Protein AF-0000000068241132 (afdb_homodimer)

Organism: Vibrio cholerae serotype O1 (strain ATCC 39315 / El Tor Inaba N16961) (NCBI:txid243277)

pLDDT: mean 90.59, std 13.57, range [35.41, 98.75]

Radius of gyration: 26.93 Å; Cα contacts (8 Å, |Δi|>4): 175; chains: 2; bounding box: 25×88×62 Å

Secondary structure (DSSP, 8-state):
-HHHHHHHHHHHHHHHHHHHHT---EEEEE-SS-EEEEEHHHHHHHHHHHHHHHHIIIIIHHHHHHHHHHHHHHHHHHHHHHHTS--------/-HHHHHHHHHHHHHHHHHHHHT---EEEEE-SS-EEEEEHHHHHHHHHHHHHHHHIIIIIHHHHHHHHHHHHHHHHHHHHHHHTS--------

InterPro domains:
  IPR010445 Lipopolysaccharide assembly protein A domain [PF06305] (22-83)
  IPR032906 Lipopolysaccharide assembly protein A [MF_01948] (1-93)

Structure (mmCIF, N/CA/C/O backbone):
data_AF-0000000068241132-model_v1
#
loop_
_entity.id
_entity.type
_entity.pdbx_description
1 polymer 'Probable lipopolysaccharide assembly protein A'
#
loop_
_atom_site.group_PDB
_atom_site.id
_atom_site.type_symbol
_atom_site.label_atom_id
_atom_site.label_alt_id
_atom_site.label_comp_id
_atom_site.label_asym_id
_atom_site.label_entity_id
_atom_site.label_seq_id
_atom_site.pdbx_PDB_ins_code
_atom_site.Cartn_x
_atom_site.Cartn_y
_atom_site.Cartn_z
_atom_site.occupancy
_atom_site.B_iso_or_equiv
_atom_site.auth_seq_id
_atom_site.auth_comp_id
_atom_site.auth_asym_id
_atom_site.auth_atom_id
_atom_site.pdbx_PDB_model_num
ATOM 1 N N . MET A 1 1 ? 0.517 18.203 -14.742 1 72.56 1 MET A N 1
ATOM 2 C CA . MET A 1 1 ? 0.961 17.172 -13.797 1 72.56 1 MET A CA 1
ATOM 3 C C . MET A 1 1 ? -0.154 16.172 -13.523 1 72.56 1 MET A C 1
ATOM 5 O O . MET A 1 1 ? 0.102 14.977 -13.391 1 72.56 1 MET A O 1
ATOM 9 N N . LYS A 1 2 ? -1.365 16.578 -13.789 1 84.88 2 LYS A N 1
ATOM 10 C CA . LYS A 1 2 ? -2.521 15.727 -13.523 1 84.88 2 LYS A CA 1
ATOM 11 C C . LYS A 1 2 ? -2.656 14.625 -14.57 1 84.88 2 LYS A C 1
ATOM 13 O O . LYS A 1 2 ? -2.963 13.477 -14.242 1 84.88 2 LYS A O 1
ATOM 18 N N . ILE A 1 3 ? -2.254 15.016 -15.75 1 90.94 3 ILE A N 1
ATOM 19 C CA . ILE A 1 3 ? -2.443 14.094 -16.859 1 90.94 3 ILE A CA 1
ATOM 20 C C . ILE A 1 3 ? -1.461 12.938 -16.75 1 90.94 3 ILE A C 1
ATOM 22 O O . ILE A 1 3 ? -1.813 11.781 -17.016 1 90.94 3 ILE A O 1
ATOM 26 N N . ILE A 1 4 ? -0.249 13.281 -16.469 1 92.19 4 ILE A N 1
ATOM 27 C CA . ILE A 1 4 ? 0.792 12.266 -16.359 1 92.19 4 ILE A CA 1
ATOM 28 C C . ILE A 1 4 ? 0.388 11.234 -15.312 1 92.19 4 ILE A C 1
ATOM 30 O O . ILE A 1 4 ? 0.572 10.031 -15.516 1 92.19 4 ILE A O 1
ATOM 34 N N . LYS A 1 5 ? -0.158 11.617 -14.266 1 86.12 5 LYS A N 1
ATOM 35 C CA . LYS A 1 5 ? -0.597 10.711 -13.203 1 86.12 5 LYS A CA 1
ATOM 36 C C . LYS A 1 5 ? -1.706 9.789 -13.695 1 86.12 5 LYS A C 1
ATOM 38 O O . LYS A 1 5 ? -1.689 8.586 -13.422 1 86.12 5 LYS A O 1
ATOM 43 N N . ILE A 1 6 ? -2.635 10.383 -14.516 1 92.06 6 ILE A N 1
ATOM 44 C CA . ILE A 1 6 ? -3.766 9.625 -15.031 1 92.06 6 ILE A CA 1
ATOM 45 C C . ILE A 1 6 ? -3.264 8.547 -16 1 92.06 6 ILE A C 1
ATOM 47 O O . ILE A 1 6 ? -3.711 7.402 -15.953 1 92.06 6 ILE A O 1
ATOM 51 N N . VAL A 1 7 ? -2.377 8.945 -16.859 1 94.38 7 VAL A N 1
ATOM 52 C CA . VAL A 1 7 ? -1.833 8.023 -17.859 1 94.38 7 VAL A CA 1
ATOM 53 C C . VAL A 1 7 ? -1.074 6.898 -17.156 1 94.38 7 VAL A C 1
ATOM 55 O O . VAL A 1 7 ? -1.167 5.734 -17.547 1 94.38 7 VAL A O 1
ATOM 58 N N . ALA A 1 8 ? -0.338 7.25 -16.141 1 91.25 8 ALA A N 1
ATOM 59 C CA . ALA A 1 8 ? 0.439 6.27 -15.383 1 91.25 8 ALA A CA 1
ATOM 60 C C . ALA A 1 8 ? -0.472 5.234 -14.727 1 91.25 8 ALA A C 1
ATOM 62 O O . ALA A 1 8 ? -0.217 4.031 -14.812 1 91.25 8 ALA A O 1
ATOM 63 N N . VAL A 1 9 ? -1.541 5.734 -14.164 1 90.06 9 VAL A N 1
ATOM 64 C CA . VAL A 1 9 ? -2.471 4.852 -13.469 1 90.06 9 VAL A CA 1
ATOM 65 C C . VAL A 1 9 ? -3.168 3.941 -14.484 1 90.06 9 VAL A C 1
ATOM 67 O O . VAL A 1 9 ? -3.326 2.742 -14.242 1 90.06 9 VAL A O 1
ATOM 70 N N . LEU A 1 10 ? -3.559 4.527 -15.609 1 94.81 10 LEU A N 1
ATOM 71 C CA . LEU A 1 10 ? -4.215 3.756 -16.656 1 94.81 10 LEU A CA 1
ATOM 72 C C . LEU A 1 10 ? -3.281 2.684 -17.219 1 94.81 10 LEU A C 1
ATOM 74 O O . LEU A 1 10 ? -3.701 1.548 -17.438 1 94.81 10 LEU A O 1
ATOM 78 N N . ALA A 1 11 ? -2.055 3.078 -17.469 1 95.38 11 ALA A N 1
ATOM 79 C CA . ALA A 1 11 ? -1.061 2.131 -17.969 1 95.38 11 ALA A CA 1
ATOM 80 C C . ALA A 1 11 ? -0.864 0.977 -17 1 95.38 11 ALA A C 1
ATOM 82 O O . ALA A 1 11 ? -0.787 -0.185 -17.406 1 95.38 11 ALA A O 1
ATOM 83 N N . LEU A 1 12 ? -0.805 1.271 -15.711 1 92.81 12 LEU A N 1
ATOM 84 C CA . LEU A 1 12 ? -0.643 0.249 -14.68 1 92.81 12 LEU A CA 1
ATOM 85 C C . LEU A 1 12 ? -1.8 -0.744 -14.711 1 92.81 12 LEU A C 1
ATOM 87 O O . LEU A 1 12 ? -1.587 -1.955 -14.633 1 92.81 12 LEU A O 1
ATOM 91 N N . PHE A 1 13 ? -2.998 -0.227 -14.938 1 94 13 PHE A N 1
ATOM 92 C CA . PHE A 1 13 ? -4.184 -1.075 -14.984 1 94 13 PHE A CA 1
ATOM 93 C C . PHE A 1 13 ? -4.16 -1.971 -16.219 1 94 13 PHE A C 1
ATOM 95 O O . PHE A 1 13 ? -4.465 -3.162 -16.141 1 94 13 PHE A O 1
ATOM 102 N N . LEU A 1 14 ? -3.787 -1.447 -17.344 1 96.5 14 LEU A N 1
ATOM 103 C CA . LEU A 1 14 ? -3.754 -2.199 -18.578 1 96.5 14 LEU A CA 1
ATOM 104 C C . LEU A 1 14 ? -2.693 -3.295 -18.531 1 96.5 14 LEU A C 1
ATOM 106 O O . LEU A 1 14 ? -2.916 -4.406 -19.016 1 96.5 14 LEU A O 1
ATOM 110 N N . ILE A 1 15 ? -1.561 -2.977 -18 1 96.12 15 ILE A N 1
ATOM 111 C CA . ILE A 1 15 ? -0.491 -3.957 -17.859 1 96.12 15 ILE A CA 1
ATOM 112 C C . ILE A 1 15 ? -0.96 -5.105 -16.969 1 96.12 15 ILE A C 1
ATOM 114 O O . ILE A 1 15 ? -0.739 -6.277 -17.281 1 96.12 15 ILE A O 1
ATOM 118 N N . ALA A 1 16 ? -1.656 -4.738 -15.883 1 95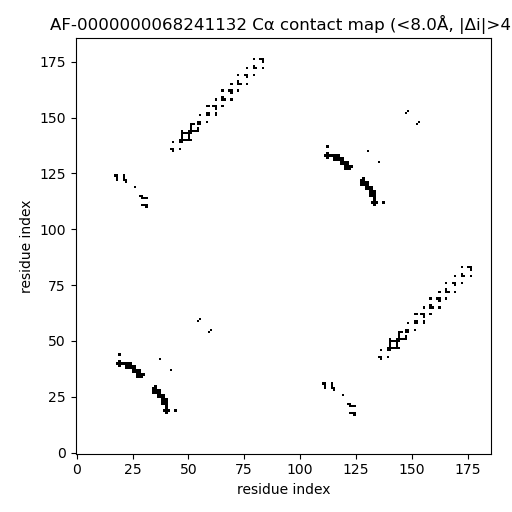.25 16 ALA A N 1
ATOM 119 C CA . ALA A 1 16 ? -2.176 -5.754 -14.969 1 95.25 16 ALA A CA 1
ATOM 120 C C . ALA A 1 16 ? -3.172 -6.668 -15.68 1 95.25 16 ALA A C 1
ATOM 122 O O . ALA A 1 16 ? -3.143 -7.891 -15.492 1 95.25 16 ALA A O 1
ATOM 123 N N . LEU A 1 17 ? -4.035 -6.105 -16.469 1 97.06 17 LEU A N 1
ATOM 124 C CA . LEU A 1 17 ? -5.02 -6.879 -17.219 1 97.06 17 LEU A CA 1
ATOM 125 C C . LEU A 1 17 ? -4.344 -7.789 -18.234 1 97.06 17 LEU A C 1
ATOM 127 O O . LEU A 1 17 ? -4.738 -8.945 -18.406 1 97.06 17 LEU A O 1
ATOM 131 N N . ALA A 1 18 ? -3.371 -7.23 -18.859 1 97.44 18 ALA A N 1
ATOM 132 C CA . ALA A 1 18 ? -2.635 -8.008 -19.859 1 97.44 18 ALA A CA 1
ATOM 133 C C . ALA A 1 18 ? -1.891 -9.172 -19.219 1 97.44 18 ALA A C 1
ATOM 135 O O . ALA A 1 18 ? -1.944 -10.297 -19.703 1 97.44 18 ALA A O 1
ATOM 136 N N . LEU A 1 19 ? -1.227 -8.906 -18.141 1 97.69 19 LEU A N 1
ATOM 137 C CA . LEU A 1 19 ? -0.53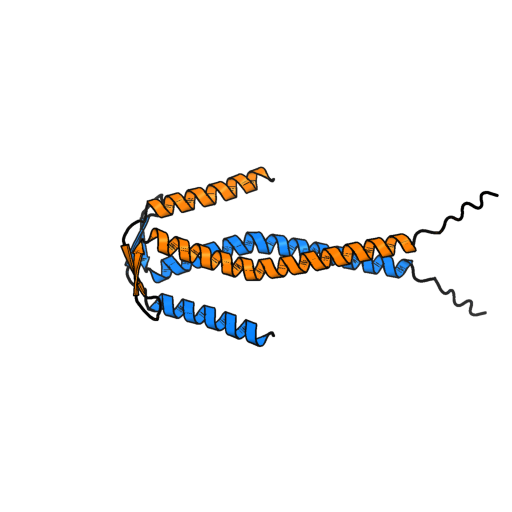6 -9.961 -17.422 1 97.69 19 LEU A CA 1
ATOM 138 C C . LEU A 1 19 ? -1.509 -11.062 -17 1 97.69 19 LEU A C 1
ATOM 140 O O . LEU A 1 19 ? -1.184 -12.25 -17.094 1 97.69 19 LEU A O 1
ATOM 144 N N . GLY A 1 20 ? -2.652 -10.602 -16.5 1 97.62 20 GLY A N 1
ATOM 145 C CA . GLY A 1 20 ? -3.668 -11.562 -16.109 1 97.62 20 GLY A CA 1
ATOM 146 C C . GLY A 1 20 ? -4.121 -12.453 -17.25 1 97.62 20 GLY A C 1
ATOM 147 O O . GLY A 1 20 ? -4.281 -13.664 -17.078 1 97.62 20 GLY A O 1
ATOM 148 N N . SER A 1 21 ? -4.34 -11.93 -18.391 1 97.44 21 SER A N 1
ATOM 149 C CA . SER A 1 21 ? -4.848 -12.656 -19.547 1 97.44 21 SER A CA 1
ATOM 150 C C . SER A 1 21 ? -3.826 -13.672 -20.047 1 97.44 21 SER A C 1
ATOM 152 O O . SER A 1 21 ? -4.191 -14.664 -20.688 1 97.44 21 SER A O 1
ATOM 154 N N . GLN A 1 22 ? -2.557 -13.406 -19.828 1 97.06 22 GLN A N 1
ATOM 155 C CA . GLN A 1 22 ? -1.494 -14.273 -20.312 1 97.06 22 GLN A CA 1
ATOM 156 C C . GLN A 1 22 ? -1.188 -15.391 -19.328 1 97.06 22 GLN A C 1
ATOM 158 O O . GLN A 1 22 ? -0.348 -16.25 -19.594 1 97.06 22 GLN A O 1
ATOM 163 N N . ASN A 1 23 ? -1.869 -15.422 -18.156 1 98.31 23 ASN A N 1
ATOM 164 C CA . ASN A 1 23 ? -1.594 -16.375 -17.094 1 98.31 23 ASN A CA 1
ATOM 165 C C . ASN A 1 23 ? -2.877 -17.016 -16.562 1 98.31 23 ASN A C 1
ATOM 167 O O . ASN A 1 23 ? -3.199 -16.875 -15.383 1 98.31 23 ASN A O 1
ATOM 171 N N . GLN A 1 24 ? -3.518 -17.812 -17.359 1 97.56 24 GLN A N 1
ATOM 172 C CA . GLN A 1 24 ? -4.824 -18.391 -17.047 1 97.56 24 GLN A CA 1
ATOM 173 C C . GLN A 1 24 ? -4.699 -19.859 -16.672 1 97.56 24 GLN A C 1
ATOM 175 O O . GLN A 1 24 ? -5.707 -20.547 -16.5 1 97.56 24 GLN A O 1
ATOM 180 N N . SER A 1 25 ? -3.459 -20.344 -16.516 1 97.44 25 SER A N 1
ATOM 181 C CA . SER A 1 25 ? -3.271 -21.719 -16.094 1 97.44 25 SER A CA 1
ATOM 182 C C . SER A 1 25 ? -3.748 -21.922 -14.656 1 97.44 25 SER A C 1
ATOM 184 O O . SER A 1 25 ? -3.629 -21.016 -13.82 1 97.44 25 SER A O 1
ATOM 186 N N . VAL A 1 26 ? -4.184 -23.156 -14.383 1 98.38 26 VAL A N 1
ATOM 187 C CA . VAL A 1 26 ? -4.691 -23.469 -13.055 1 98.38 26 VAL A CA 1
ATOM 188 C C . VAL A 1 26 ? -3.545 -23.969 -12.172 1 98.38 26 VAL A C 1
ATOM 190 O O . VAL A 1 26 ? -2.744 -24.812 -12.594 1 98.38 26 VAL A O 1
ATOM 193 N N . VAL A 1 27 ? -3.451 -23.438 -10.953 1 98.38 27 VAL A N 1
ATOM 194 C CA . VAL A 1 27 ? -2.422 -23.844 -10 1 98.38 27 VAL A CA 1
ATOM 195 C C . VAL A 1 27 ? -3.068 -24.219 -8.672 1 98.38 27 VAL A C 1
ATOM 197 O O . VAL A 1 27 ? -4.176 -23.766 -8.367 1 98.38 27 VAL A O 1
ATOM 200 N N . VAL A 1 28 ? -2.387 -25.078 -8.023 1 98.25 28 VAL A N 1
ATOM 201 C CA . VAL A 1 28 ? -2.814 -25.469 -6.688 1 98.25 28 VAL A CA 1
ATOM 202 C C . VAL A 1 28 ? -2.145 -24.578 -5.648 1 98.25 28 VAL A C 1
ATOM 204 O O . VAL A 1 28 ? -0.918 -24.438 -5.633 1 98.25 28 VAL A O 1
ATOM 207 N N . PHE A 1 29 ? -2.941 -24 -4.82 1 98.69 29 PHE A N 1
ATOM 208 C CA . PHE A 1 29 ? -2.455 -23.094 -3.781 1 98.69 29 PHE A CA 1
ATOM 209 C C . PHE A 1 29 ? -2.859 -23.594 -2.4 1 98.69 29 PHE A C 1
ATOM 211 O O . PHE A 1 29 ? -4.043 -23.828 -2.139 1 98.69 29 PHE A O 1
ATOM 218 N N . ASN A 1 30 ? -1.869 -23.766 -1.539 1 98.38 30 ASN A N 1
ATOM 219 C CA . ASN A 1 30 ? -2.086 -24.109 -0.137 1 98.38 30 ASN A CA 1
ATOM 220 C C . ASN A 1 30 ? -2.178 -22.859 0.736 1 98.38 30 ASN A C 1
ATOM 222 O O . ASN A 1 30 ? -1.188 -22.156 0.917 1 98.38 30 ASN A O 1
ATOM 226 N N . TYR A 1 31 ? -3.383 -22.656 1.329 1 97.12 31 TYR A N 1
ATOM 227 C CA . TYR A 1 31 ? -3.57 -21.453 2.121 1 97.12 31 TYR A CA 1
ATOM 228 C C . TYR A 1 31 ? -3.584 -21.766 3.611 1 97.12 31 TYR A C 1
ATOM 230 O O . TYR A 1 31 ? -4.332 -21.156 4.375 1 97.12 31 TYR A O 1
ATOM 238 N N . LEU A 1 32 ? -2.83 -22.844 4.098 1 93.5 32 LEU A N 1
ATOM 239 C CA . LEU A 1 32 ? -2.49 -23.25 5.457 1 93.5 32 LEU A CA 1
ATOM 240 C C . LEU A 1 32 ? -3.557 -24.188 6.023 1 93.5 32 LEU A C 1
ATOM 242 O O . LEU A 1 32 ? -3.238 -25.266 6.523 1 93.5 32 LEU A O 1
ATOM 246 N N . LEU A 1 33 ? -4.824 -23.844 5.793 1 94 33 LEU A N 1
ATOM 247 C CA . LEU A 1 33 ? -5.871 -24.688 6.344 1 94 33 LEU A CA 1
ATOM 248 C C . LEU A 1 33 ? -6.379 -25.672 5.297 1 94 33 LEU A C 1
ATOM 250 O O . LEU A 1 33 ? -6.922 -26.734 5.637 1 94 33 LEU A O 1
ATOM 254 N N . ALA A 1 34 ? -6.188 -25.266 4.188 1 95.5 34 ALA A N 1
ATOM 255 C CA . ALA A 1 34 ? -6.645 -26.078 3.055 1 95.5 34 ALA A CA 1
ATOM 256 C C . ALA A 1 34 ? -5.969 -25.625 1.76 1 95.5 34 ALA A C 1
ATOM 258 O O . ALA A 1 34 ? -5.094 -24.766 1.775 1 95.5 34 ALA A O 1
ATOM 259 N N . GLN A 1 35 ? -6.266 -26.484 0.656 1 96.06 35 GLN A N 1
ATOM 260 C CA . GLN A 1 35 ? -5.75 -26.094 -0.655 1 96.06 35 GLN A CA 1
ATOM 261 C C . GLN A 1 35 ? -6.887 -25.859 -1.646 1 96.06 35 GLN A C 1
ATOM 263 O O . GLN A 1 35 ? -8.008 -26.328 -1.438 1 96.06 35 GLN A O 1
ATOM 268 N N . GLY A 1 36 ? -6.586 -25.062 -2.65 1 97.69 36 GLY A N 1
ATOM 269 C CA . GLY A 1 36 ? -7.539 -24.781 -3.717 1 97.69 36 GLY A CA 1
ATOM 270 C C . GLY A 1 36 ? -6.879 -24.625 -5.074 1 97.69 36 GLY A C 1
ATOM 271 O O . GLY A 1 36 ? -5.656 -24.531 -5.168 1 97.69 36 GLY A O 1
ATOM 272 N N . GLU A 1 37 ? -7.797 -24.719 -6.082 1 98.19 37 GLU A N 1
ATOM 273 C CA . GLU A 1 37 ? -7.355 -24.5 -7.457 1 98.19 37 GLU A CA 1
ATOM 274 C C . GLU A 1 37 ? -7.773 -23.125 -7.957 1 98.19 37 GLU A C 1
ATOM 276 O O . GLU A 1 37 ? -8.945 -22.75 -7.879 1 98.19 37 GLU A O 1
ATOM 281 N N . PHE A 1 38 ? -6.82 -22.484 -8.516 1 98.5 38 PHE A N 1
ATOM 282 C CA . PHE A 1 38 ? -7.055 -21.125 -8.984 1 98.5 38 PHE A CA 1
ATOM 283 C C . PHE A 1 38 ? -6.359 -20.891 -10.32 1 98.5 38 PHE A C 1
ATOM 285 O O . PHE A 1 38 ? -5.301 -21.469 -10.586 1 98.5 38 PHE A O 1
ATOM 292 N N . HIS A 1 39 ? -7.062 -20.078 -11.094 1 98.5 39 HIS A N 1
ATOM 293 C CA . HIS A 1 39 ? -6.27 -19.531 -12.18 1 98.5 39 HIS A CA 1
ATOM 294 C C . HIS A 1 39 ? -5.125 -18.672 -11.641 1 98.5 39 HIS A C 1
ATOM 296 O O . HIS A 1 39 ? -5.32 -17.875 -10.719 1 98.5 39 HIS A O 1
ATOM 302 N N . LEU A 1 40 ? -3.92 -18.812 -12.211 1 98.75 40 LEU A N 1
ATOM 303 C CA . LEU A 1 40 ? -2.75 -18.062 -11.758 1 98.75 40 LEU A CA 1
ATOM 304 C C . LEU A 1 40 ? -3.021 -16.562 -11.766 1 98.75 40 LEU A C 1
ATOM 306 O O . LEU A 1 40 ? -2.652 -15.852 -10.828 1 98.75 40 LEU A O 1
ATOM 310 N N . SER A 1 41 ? -3.639 -16.141 -12.75 1 98.5 41 SER A N 1
ATOM 311 C CA . SER A 1 41 ? -3.98 -14.727 -12.891 1 98.5 41 SER A CA 1
ATOM 312 C C . SER A 1 41 ? -4.797 -14.234 -11.703 1 98.5 41 SER A C 1
ATOM 314 O O . SER A 1 41 ? -4.508 -13.18 -11.141 1 98.5 41 SER A O 1
ATOM 316 N N . THR A 1 42 ? -5.816 -14.961 -11.312 1 97.88 42 THR A N 1
ATOM 317 C CA . THR A 1 42 ? -6.688 -14.57 -10.211 1 97.88 42 THR A CA 1
ATOM 318 C C . THR A 1 42 ? -5.93 -14.602 -8.891 1 97.88 42 THR A C 1
ATOM 320 O O . THR A 1 42 ? -6.109 -13.719 -8.047 1 97.88 42 THR A O 1
ATOM 323 N N . LEU A 1 43 ? -5.121 -15.531 -8.75 1 98.5 43 LEU A N 1
ATOM 324 C CA . LEU A 1 43 ? -4.34 -15.664 -7.523 1 98.5 43 LEU A CA 1
ATOM 325 C C . LEU A 1 43 ? -3.357 -14.508 -7.379 1 98.5 43 LEU A C 1
ATOM 327 O O . LEU A 1 43 ? -3.285 -13.875 -6.324 1 98.5 43 LEU A O 1
ATOM 331 N N . LEU A 1 44 ? -2.633 -14.211 -8.398 1 98.5 44 LEU A N 1
ATOM 332 C CA . LEU A 1 44 ? -1.689 -13.094 -8.391 1 98.5 44 LEU A CA 1
ATOM 333 C C . LEU A 1 44 ? -2.414 -11.773 -8.172 1 98.5 44 LEU A C 1
ATOM 335 O O . LEU A 1 44 ? -1.944 -10.922 -7.414 1 98.5 44 LEU A O 1
ATOM 339 N N . GLY A 1 45 ? -3.51 -11.625 -8.828 1 98.06 45 GLY A N 1
ATOM 340 C CA . GLY A 1 45 ? -4.301 -10.414 -8.664 1 98.06 45 GLY A CA 1
ATOM 341 C C . GLY A 1 45 ? -4.797 -10.211 -7.246 1 98.06 45 GLY A C 1
ATOM 342 O O . GLY A 1 45 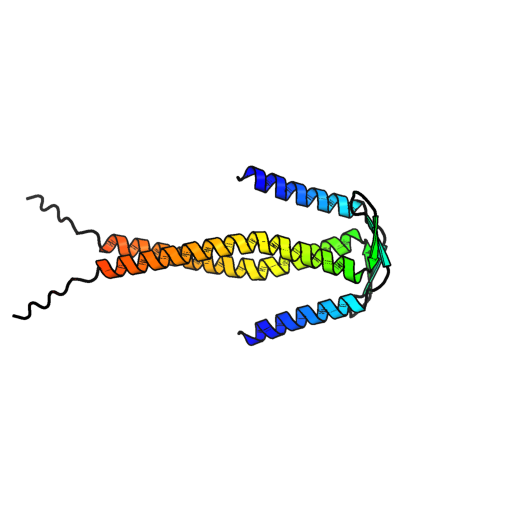? -4.719 -9.109 -6.703 1 98.06 45 GLY A O 1
ATOM 343 N N . THR A 1 46 ? -5.312 -11.227 -6.672 1 97.69 46 THR A N 1
ATOM 344 C CA . THR A 1 46 ? -5.82 -11.18 -5.305 1 97.69 46 THR A CA 1
ATOM 345 C C . THR A 1 46 ? -4.703 -10.812 -4.328 1 97.69 46 THR A C 1
ATOM 347 O O . THR A 1 46 ? -4.883 -9.961 -3.459 1 97.69 46 THR A O 1
ATOM 350 N N . VAL A 1 47 ? -3.602 -11.438 -4.492 1 97.62 47 VAL A N 1
ATOM 351 C CA . VAL A 1 47 ? -2.469 -11.18 -3.613 1 97.62 47 VAL A CA 1
ATOM 352 C C . VAL A 1 47 ? -2.004 -9.734 -3.783 1 97.62 47 VAL A C 1
ATOM 354 O O . VAL A 1 47 ? -1.65 -9.07 -2.807 1 97.62 47 VAL A O 1
ATOM 357 N N . PHE A 1 48 ? -2.014 -9.25 -5.062 1 97.81 48 PHE A N 1
ATOM 358 C CA . PHE A 1 48 ? -1.667 -7.859 -5.328 1 97.81 48 PHE A CA 1
ATOM 359 C C . PHE A 1 48 ? -2.611 -6.918 -4.59 1 97.81 48 PHE A C 1
ATOM 361 O O . PHE A 1 48 ? -2.168 -5.969 -3.941 1 97.81 48 PHE A O 1
ATOM 368 N N . ILE A 1 49 ? -3.869 -7.188 -4.594 1 96.94 49 ILE A N 1
ATOM 369 C CA . ILE A 1 49 ? -4.891 -6.352 -3.975 1 96.94 49 ILE A CA 1
ATOM 370 C C . ILE A 1 49 ? -4.727 -6.379 -2.455 1 96.94 49 ILE A C 1
ATOM 372 O O . ILE A 1 49 ? -4.859 -5.348 -1.794 1 96.94 49 ILE A O 1
ATOM 376 N N . VAL A 1 50 ? -4.453 -7.523 -1.89 1 96.88 50 VAL A N 1
ATOM 377 C CA . VAL A 1 50 ? -4.258 -7.664 -0.45 1 96.88 50 VAL A CA 1
ATOM 378 C C . VAL A 1 50 ? -3.051 -6.84 -0.009 1 96.88 50 VAL A C 1
ATOM 380 O O . VAL A 1 50 ? -3.123 -6.102 0.977 1 96.88 50 VAL A O 1
ATOM 383 N N . GLY A 1 51 ? -1.955 -6.965 -0.732 1 96.38 51 GLY A N 1
ATOM 384 C CA . GLY A 1 51 ? -0.789 -6.148 -0.437 1 96.38 51 GLY A CA 1
ATOM 385 C C . GLY A 1 51 ? -1.065 -4.656 -0.523 1 96.38 51 GLY A C 1
ATOM 386 O O . GLY A 1 51 ? -0.684 -3.896 0.369 1 96.38 51 GLY A O 1
ATOM 387 N N . PHE A 1 52 ? -1.767 -4.273 -1.597 1 96.75 52 PHE A N 1
ATOM 388 C CA . PHE A 1 52 ? -2.137 -2.877 -1.798 1 96.75 52 PHE A CA 1
ATOM 389 C C . PHE A 1 52 ? -3.023 -2.383 -0.662 1 96.75 52 PHE A C 1
ATOM 391 O O . PHE A 1 52 ? -2.787 -1.31 -0.104 1 96.75 52 PHE A O 1
ATOM 398 N N . ALA A 1 53 ? -4 -3.158 -0.262 1 96.31 53 ALA A N 1
ATOM 399 C CA . ALA A 1 53 ? -4.934 -2.811 0.805 1 96.31 53 ALA A CA 1
ATOM 400 C C . ALA A 1 53 ? -4.215 -2.668 2.143 1 96.31 53 ALA A C 1
ATOM 402 O O . ALA A 1 53 ? -4.465 -1.723 2.893 1 96.31 53 ALA A O 1
ATOM 403 N N . CYS A 1 54 ? -3.281 -3.594 2.441 1 94.5 54 CYS A N 1
ATOM 404 C CA . CYS A 1 54 ? -2.506 -3.551 3.678 1 94.5 54 CYS A CA 1
ATOM 405 C C . CYS A 1 54 ? -1.749 -2.234 3.801 1 94.5 54 CYS A C 1
ATOM 407 O O . CYS A 1 54 ? -1.832 -1.56 4.828 1 94.5 54 CYS A O 1
ATOM 409 N N . ALA A 1 55 ? -1.084 -1.812 2.764 1 94.69 55 ALA A N 1
ATOM 410 C CA . ALA A 1 55 ? -0.312 -0.572 2.764 1 94.69 55 ALA A CA 1
ATOM 411 C C . ALA A 1 55 ? -1.229 0.645 2.854 1 94.69 55 ALA A C 1
ATOM 413 O O . ALA A 1 55 ? -0.934 1.602 3.572 1 94.69 55 ALA A O 1
ATOM 414 N N . ALA A 1 56 ? -2.363 0.559 2.145 1 94.56 56 ALA A N 1
ATOM 415 C CA . ALA A 1 56 ? -3.324 1.66 2.133 1 94.56 56 ALA A CA 1
ATOM 416 C C . ALA A 1 56 ? -3.902 1.897 3.525 1 94.56 56 ALA A C 1
ATOM 418 O O . ALA A 1 56 ? -4.059 3.045 3.953 1 94.56 56 ALA A O 1
ATOM 419 N N . ILE A 1 57 ? -4.188 0.88 4.16 1 93.81 57 ILE A N 1
ATOM 420 C CA . ILE A 1 57 ? -4.742 0.978 5.504 1 93.81 57 ILE A CA 1
ATOM 421 C C . ILE A 1 57 ? -3.709 1.593 6.445 1 93.81 57 ILE A C 1
ATOM 423 O O . ILE A 1 57 ? -4.023 2.506 7.211 1 93.81 57 ILE A O 1
ATOM 427 N N . LEU A 1 58 ? -2.467 1.078 6.324 1 91.56 58 LEU A N 1
ATOM 428 C CA . LEU A 1 58 ? -1.401 1.555 7.199 1 91.56 58 LEU A CA 1
ATOM 429 C C . LEU A 1 58 ? -1.079 3.018 6.918 1 91.56 58 LEU A C 1
ATOM 431 O O . LEU A 1 58 ? -1.127 3.855 7.82 1 91.56 58 LEU A O 1
ATOM 435 N N . PHE A 1 59 ? -0.854 3.363 5.68 1 92.81 59 PHE A N 1
ATOM 436 C CA . PHE A 1 59 ? -0.412 4.711 5.34 1 92.81 59 PHE A CA 1
ATOM 437 C C . PHE A 1 59 ? -1.604 5.645 5.172 1 92.81 59 PHE A C 1
ATOM 439 O O . PHE A 1 59 ? -1.508 6.84 5.461 1 92.81 59 PHE A O 1
ATOM 446 N N . GLY A 1 60 ? -2.637 5.125 4.629 1 92.88 60 GLY A N 1
ATOM 447 C CA . GLY A 1 60 ? -3.846 5.922 4.488 1 92.88 60 GLY A CA 1
ATOM 448 C C . GLY A 1 60 ? -4.418 6.383 5.812 1 92.88 60 GLY A C 1
ATOM 449 O O . GLY A 1 60 ? -4.828 7.539 5.953 1 92.88 60 GLY A O 1
ATOM 450 N N . GLY A 1 61 ? -4.391 5.57 6.742 1 93.69 61 GLY A N 1
ATOM 451 C CA . GLY A 1 61 ? -4.836 5.938 8.078 1 93.69 61 GLY A CA 1
ATOM 452 C C . GLY A 1 61 ? -4.027 7.062 8.688 1 93.69 61 GLY A C 1
ATOM 453 O O . GLY A 1 61 ? -4.59 8.008 9.242 1 93.69 61 GLY A O 1
ATOM 454 N N . MET A 1 62 ? -2.725 7.004 8.508 1 92.88 62 MET A N 1
ATOM 455 C CA . MET A 1 62 ? -1.844 8.055 9.016 1 92.88 62 MET A CA 1
ATOM 456 C C . MET A 1 62 ? -2.084 9.367 8.281 1 92.88 62 MET A C 1
ATOM 458 O O . MET A 1 62 ? -2.072 10.438 8.898 1 92.88 62 MET A O 1
ATOM 462 N N . HIS A 1 63 ? -2.301 9.203 7.043 1 94.19 63 HIS A N 1
ATOM 463 C CA . HIS A 1 63 ? -2.568 10.383 6.234 1 94.19 63 HIS A CA 1
ATOM 464 C C . HIS A 1 63 ? -3.861 11.07 6.664 1 94.19 63 HIS A C 1
ATOM 466 O O . HIS A 1 63 ? -3.926 12.297 6.734 1 94.19 63 HIS A O 1
ATOM 472 N N . PHE A 1 64 ? -4.871 10.211 6.895 1 95 64 PHE A N 1
ATOM 473 C CA . PHE A 1 64 ? -6.152 10.75 7.336 1 95 64 PHE A CA 1
ATOM 474 C C . PHE A 1 64 ? -5.992 11.523 8.641 1 95 64 PHE A C 1
ATOM 476 O O . PHE A 1 64 ? -6.539 12.617 8.789 1 95 64 PHE A O 1
ATOM 483 N N . LYS A 1 65 ? -5.246 11.047 9.523 1 95.62 65 LYS A N 1
ATOM 484 C CA . LYS A 1 65 ? -4.98 11.719 10.797 1 95.62 65 LYS A CA 1
ATOM 485 C C . LYS A 1 65 ? -4.242 13.031 10.57 1 95.62 65 LYS A C 1
ATOM 487 O O . LYS A 1 65 ? -4.559 14.047 11.211 1 95.62 65 LYS A O 1
ATOM 492 N N . SER A 1 66 ? -3.33 12.992 9.688 1 96.62 66 SER A N 1
ATOM 493 C CA . SER A 1 66 ? -2.557 14.188 9.375 1 96.62 66 SER A CA 1
ATOM 494 C C . SER A 1 66 ? -3.443 15.281 8.781 1 96.62 66 SER A C 1
ATOM 496 O O . SER A 1 66 ? -3.287 16.453 9.109 1 96.62 66 SER A O 1
ATOM 498 N N . GLN A 1 67 ? -4.367 14.852 8.023 1 96.5 67 GLN A N 1
ATOM 499 C CA . GLN A 1 67 ? -5.285 15.812 7.426 1 96.5 67 GLN A CA 1
ATOM 500 C C . GLN A 1 67 ? -6.168 16.469 8.484 1 96.5 67 GLN A C 1
ATOM 502 O O . GLN A 1 67 ? -6.422 17.672 8.43 1 96.5 67 GLN A O 1
ATOM 507 N N . LEU A 1 68 ? -6.539 15.727 9.461 1 97.88 68 LEU A N 1
ATOM 508 C CA . LEU A 1 68 ? -7.316 16.281 10.562 1 97.88 68 LEU A CA 1
ATOM 509 C C . LEU A 1 68 ? -6.484 17.281 11.367 1 97.88 68 LEU A C 1
ATOM 511 O O . LEU A 1 68 ? -6.988 18.328 11.781 1 97.88 68 LEU A O 1
ATOM 515 N N . ARG A 1 69 ? -5.297 16.906 11.531 1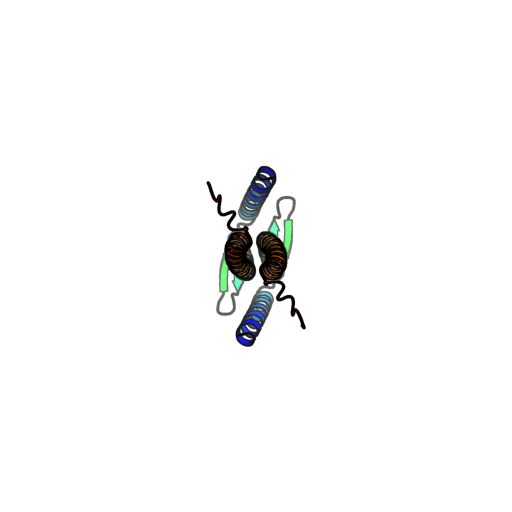 98.19 69 ARG A N 1
ATOM 516 C CA . ARG A 1 69 ? -4.391 17.781 12.266 1 98.19 69 ARG A CA 1
ATOM 517 C C . ARG A 1 69 ? -4.164 19.094 11.508 1 98.19 69 ARG A C 1
ATOM 519 O O . ARG A 1 69 ? -4.152 20.172 12.109 1 98.19 69 ARG A O 1
ATOM 526 N N . ILE A 1 70 ? -4.023 18.984 10.266 1 98.25 70 ILE A N 1
ATOM 527 C CA . ILE A 1 70 ? -3.822 20.156 9.422 1 98.25 70 ILE A CA 1
ATOM 528 C C . ILE A 1 70 ? -5.039 21.078 9.516 1 98.25 70 ILE A C 1
ATOM 530 O O . ILE A 1 70 ? -4.898 22.281 9.68 1 98.25 70 ILE A O 1
ATOM 534 N N . ARG A 1 71 ? -6.133 20.453 9.461 1 98.12 71 ARG A N 1
ATOM 535 C CA . ARG A 1 71 ? -7.367 21.219 9.57 1 98.12 71 ARG A CA 1
ATOM 536 C C . ARG A 1 71 ? -7.449 21.938 10.914 1 98.12 71 ARG A C 1
ATOM 538 O O . ARG A 1 71 ? -7.82 23.109 10.977 1 98.12 71 ARG A O 1
ATOM 545 N N . LYS A 1 72 ? -7.105 21.266 11.914 1 98.38 72 LYS A N 1
ATOM 546 C CA . LYS A 1 72 ? -7.137 21.859 13.25 1 98.38 72 LYS A CA 1
ATOM 547 C C . LYS A 1 72 ? -6.148 23.016 13.367 1 98.38 72 LYS A C 1
ATOM 549 O O . LYS A 1 72 ? -6.488 24.078 13.875 1 98.38 72 LYS A O 1
ATOM 554 N N . LEU A 1 73 ? -5.027 22.781 12.844 1 97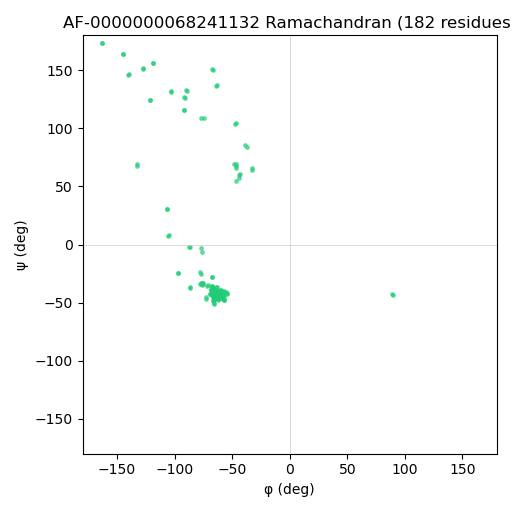.69 73 LEU A N 1
ATOM 555 C CA . LEU A 1 73 ? -3.982 23.797 12.93 1 97.69 73 LEU A CA 1
ATOM 556 C C . LEU A 1 73 ? -4.344 25.031 12.102 1 97.69 73 LEU A C 1
ATOM 558 O O . LEU A 1 73 ? -4.082 26.156 12.508 1 97.69 73 LEU A O 1
ATOM 562 N N . THR A 1 74 ? -4.91 24.766 11.023 1 97.12 74 THR A N 1
ATOM 563 C CA . THR A 1 74 ? -5.32 25.859 10.156 1 97.12 74 THR A CA 1
ATOM 564 C C . THR A 1 74 ? -6.402 26.703 10.828 1 97.12 74 THR A C 1
ATOM 566 O O . THR A 1 74 ? -6.367 27.938 10.758 1 97.12 74 THR A O 1
ATOM 569 N N . LYS A 1 75 ? -7.238 26.031 11.445 1 97.38 75 LYS A N 1
ATOM 570 C CA . LYS A 1 75 ? -8.281 26.75 12.195 1 97.38 75 LYS A CA 1
ATOM 571 C C . LYS A 1 75 ? -7.68 27.562 13.328 1 97.38 75 LYS A C 1
ATOM 573 O O . LYS A 1 75 ? -8.047 28.719 13.531 1 97.38 75 LYS A O 1
ATOM 578 N N . GLN A 1 76 ? -6.82 26.953 14.031 1 95.81 76 GLN A N 1
ATOM 579 C CA . GLN A 1 76 ? -6.156 27.625 15.141 1 95.81 76 GLN A CA 1
ATOM 580 C C . GLN A 1 76 ? -5.379 28.844 14.648 1 95.81 76 GLN A C 1
ATOM 582 O O . GLN A 1 76 ? -5.367 29.891 15.305 1 95.81 76 GLN A O 1
ATOM 587 N N . LEU A 1 77 ? -4.777 28.703 13.602 1 95.19 77 LEU A N 1
ATOM 588 C CA . LEU A 1 77 ? -3.988 29.781 13.031 1 95.19 77 LEU A CA 1
ATOM 589 C C . LEU A 1 77 ? -4.883 30.938 12.594 1 95.19 77 LEU A C 1
ATOM 591 O O . LEU A 1 77 ? -4.535 32.125 12.797 1 95.19 77 LEU A O 1
ATOM 595 N N . LYS A 1 78 ? -5.938 30.531 11.961 1 94.25 78 LYS A N 1
ATOM 596 C CA . LYS A 1 78 ? -6.895 31.562 11.562 1 94.25 78 LYS A CA 1
ATOM 597 C C . LYS A 1 78 ? -7.398 32.344 12.766 1 94.25 78 LYS A C 1
ATOM 599 O O . LYS A 1 78 ? -7.488 33.562 12.727 1 94.25 78 LYS A O 1
ATOM 604 N N . LEU A 1 79 ? -7.672 31.734 13.867 1 93.06 79 LEU A N 1
ATOM 605 C CA . LEU A 1 79 ? -8.148 32.344 15.094 1 93.06 79 LEU A CA 1
ATOM 606 C C . LEU A 1 79 ? -7.062 33.219 15.711 1 93.06 79 LEU A C 1
ATOM 608 O O . LEU A 1 79 ? -7.348 34.344 16.188 1 93.06 79 LEU A O 1
ATOM 612 N N . ALA A 1 80 ? -5.852 32.844 15.609 1 89.25 80 ALA A N 1
ATOM 613 C CA . ALA A 1 80 ? -4.727 33.562 16.172 1 89.25 80 ALA A CA 1
ATOM 614 C C . ALA A 1 80 ? -4.457 34.844 15.383 1 89.25 80 ALA A C 1
ATOM 616 O O . ALA A 1 80 ? -4.109 35.875 15.961 1 89.25 80 ALA A O 1
ATOM 617 N N . ASN A 1 81 ? -4.645 34.781 14.18 1 86.44 81 ASN A N 1
ATOM 618 C CA . ASN A 1 81 ? -4.398 35.938 13.32 1 86.44 81 ASN A CA 1
ATOM 619 C C . ASN A 1 81 ? -5.531 36.938 13.414 1 86.44 81 ASN A C 1
ATOM 621 O O . ASN A 1 81 ? -5.32 38.125 13.18 1 86.44 81 ASN A O 1
ATOM 625 N N . GLN A 1 82 ? -6.66 36.594 13.773 1 85.62 82 GLN A N 1
ATOM 626 C CA . GLN A 1 82 ? -7.785 37.5 13.977 1 85.62 82 GLN A CA 1
ATOM 627 C C . GLN A 1 82 ? -7.637 38.281 15.289 1 85.62 82 GLN A C 1
ATOM 629 O O . GLN A 1 82 ? -8.031 39.438 15.383 1 85.62 82 GLN A O 1
ATOM 634 N N . GLN A 1 83 ? -7.09 37.75 16.312 1 76.25 83 GLN A N 1
ATOM 635 C CA . GLN A 1 83 ? -6.898 38.406 17.609 1 76.25 83 GLN A CA 1
ATOM 636 C C . GLN A 1 83 ? -5.734 39.406 17.562 1 76.25 83 GLN A C 1
ATOM 638 O O . GLN A 1 83 ? -5.711 40.375 18.312 1 76.25 83 GLN A O 1
ATOM 643 N N . SER A 1 84 ? -4.734 39.219 16.891 1 65.38 84 SER A N 1
ATOM 644 C CA . SER A 1 84 ? -3.59 40.125 16.812 1 65.38 84 SER A CA 1
ATOM 645 C C . SER A 1 84 ? -3.904 41.312 15.922 1 65.38 84 SER A C 1
ATOM 647 O O . SER A 1 84 ? -3.07 42.219 15.766 1 65.38 84 SER A O 1
ATOM 649 N N . ALA A 1 85 ? -5.031 41.469 15.266 1 64.44 85 ALA A N 1
ATOM 650 C CA . ALA A 1 85 ? -5.402 42.625 14.477 1 64.44 85 ALA A CA 1
ATOM 651 C C . ALA A 1 85 ? -5.844 43.781 15.367 1 64.44 85 ALA A C 1
ATOM 653 O O . ALA A 1 85 ? -6.652 43.594 16.281 1 64.44 85 ALA A O 1
ATOM 654 N N . PRO A 1 86 ? -5.062 44.906 15.516 1 57.88 86 PRO A N 1
ATOM 655 C CA . PRO A 1 86 ? -5.418 46.062 16.312 1 57.88 86 PRO A CA 1
ATOM 656 C C . PRO A 1 86 ? -6.844 46.562 16.062 1 57.88 86 PRO A C 1
ATOM 658 O O . PRO A 1 86 ? -7.305 46.531 14.914 1 57.88 86 PRO A O 1
ATOM 661 N N . GLU A 1 87 ? -7.785 46.281 16.984 1 55.47 87 GLU A N 1
ATOM 662 C CA . GLU A 1 87 ? -9.055 47 16.922 1 55.47 87 GLU A CA 1
ATOM 663 C C . GLU A 1 87 ? -8.867 48.438 16.406 1 55.47 87 GLU A C 1
ATOM 665 O O . GLU A 1 87 ? -8.219 49.25 17.047 1 55.47 87 GLU A O 1
ATOM 670 N N . THR A 1 88 ? -8.508 48.719 15.297 1 53.56 88 THR A N 1
ATOM 671 C CA . THR A 1 88 ? -8.609 50.094 14.836 1 53.56 88 THR A CA 1
ATOM 672 C C . THR A 1 88 ? -9.977 50.688 15.164 1 53.56 88 THR A C 1
ATOM 674 O O . THR A 1 88 ? -10.984 50.281 14.578 1 53.56 88 THR A O 1
ATOM 677 N N . LYS A 1 89 ? -10.336 50.906 16.406 1 55.09 89 LYS A N 1
ATOM 678 C CA . LYS A 1 89 ? -11.414 51.844 16.719 1 55.09 89 LYS A CA 1
ATOM 679 C C . LYS A 1 89 ? -11.344 53.062 15.812 1 55.09 89 LYS A C 1
ATOM 681 O O . LYS A 1 89 ? -10.367 53.812 15.844 1 55.09 89 LYS A O 1
ATOM 686 N N . VAL A 1 90 ? -11.867 53.031 14.719 1 55.19 90 VAL A N 1
ATOM 687 C CA . VAL A 1 90 ? -12.242 54.25 14.016 1 55.19 90 VAL A CA 1
ATOM 688 C C . VAL A 1 90 ? -12.977 55.188 14.969 1 55.19 90 V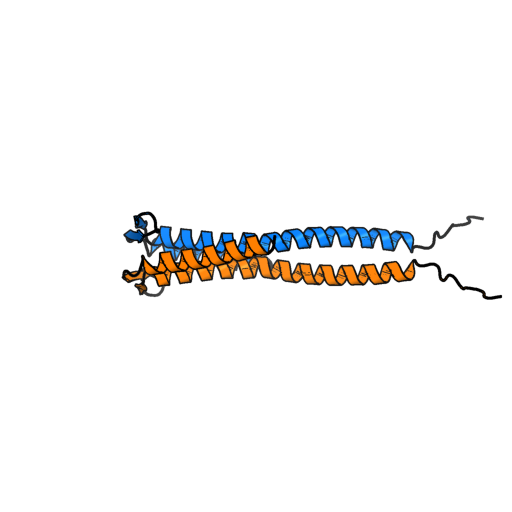AL A C 1
ATOM 690 O O . VAL A 1 90 ? -14.07 54.875 15.43 1 55.19 90 VAL A O 1
ATOM 693 N N . HIS A 1 91 ? -12.367 55.781 15.969 1 49.91 91 HIS A N 1
ATOM 694 C CA . HIS A 1 91 ? -12.938 57.031 16.516 1 49.91 91 HIS A CA 1
ATOM 695 C C . HIS A 1 91 ? -13.398 57.969 15.398 1 49.91 91 HIS A C 1
ATOM 697 O O . HIS A 1 91 ? -12.57 58.531 14.68 1 49.91 91 HIS A O 1
ATOM 703 N N . SER A 1 92 ? -14.227 57.531 14.695 1 49.44 92 SER A N 1
ATOM 704 C CA . SER A 1 92 ? -14.961 58.594 14.023 1 49.44 92 SER A CA 1
ATOM 705 C C . SER A 1 92 ? -15.32 59.719 14.992 1 49.44 92 SER A C 1
ATOM 707 O O . SER A 1 92 ? -16.188 59.531 15.859 1 49.44 92 SER A O 1
ATOM 709 N N . GLY A 1 93 ? -14.383 60.344 15.656 1 35.41 93 GLY A N 1
ATOM 710 C CA . GLY A 1 93 ? -14.68 61.781 15.812 1 35.41 93 GLY A CA 1
ATOM 711 C C . GLY A 1 93 ? -14.852 62.5 14.492 1 35.41 93 GLY A C 1
ATOM 712 O O . GLY A 1 93 ? -14.32 62.062 13.469 1 35.41 93 GLY A O 1
ATOM 713 N N . MET B 1 1 ? -1.536 0.012 23.078 1 72.31 1 MET B N 1
ATOM 714 C CA . MET B 1 1 ? -1.9 0.073 21.672 1 72.31 1 MET B CA 1
ATOM 715 C C . MET B 1 1 ? -0.703 -0.253 20.781 1 72.31 1 MET B C 1
ATOM 717 O O . MET B 1 1 ? -0.848 -0.913 19.75 1 72.31 1 MET B O 1
ATOM 721 N N . LYS B 1 2 ? 0.462 -0.107 21.344 1 84.56 2 LYS B N 1
ATOM 722 C CA . LYS B 1 2 ? 1.687 -0.334 20.578 1 84.56 2 LYS B CA 1
ATOM 723 C C . LYS B 1 2 ? 1.954 -1.825 20.406 1 84.56 2 LYS B C 1
ATOM 725 O O . LYS B 1 2 ? 2.352 -2.264 19.328 1 84.56 2 LYS B O 1
ATOM 730 N N . ILE B 1 3 ? 1.551 -2.533 21.438 1 90.88 3 ILE B N 1
ATOM 731 C CA . ILE B 1 3 ? 1.864 -3.957 21.438 1 90.88 3 ILE B CA 1
ATOM 732 C C . ILE B 1 3 ? 0.985 -4.676 20.422 1 90.88 3 ILE B C 1
ATOM 734 O O . ILE B 1 3 ? 1.45 -5.574 19.719 1 90.88 3 ILE B O 1
ATOM 738 N N . ILE B 1 4 ? -0.262 -4.363 20.469 1 92.12 4 ILE B N 1
ATOM 739 C CA . ILE B 1 4 ? -1.212 -5 19.562 1 92.12 4 ILE B CA 1
ATOM 740 C C . ILE B 1 4 ? -0.762 -4.797 18.125 1 92.12 4 ILE B C 1
ATOM 742 O O . ILE B 1 4 ? -0.827 -5.723 17.297 1 92.12 4 ILE B O 1
ATOM 746 N N . LYS B 1 5 ? -0.292 -3.686 17.781 1 86 5 LYS B N 1
ATOM 747 C CA . LYS B 1 5 ? 0.183 -3.393 16.438 1 86 5 LYS B CA 1
ATOM 748 C C . LYS B 1 5 ? 1.39 -4.254 16.078 1 86 5 LYS B C 1
ATOM 750 O O . LYS B 1 5 ? 1.473 -4.789 14.969 1 86 5 LYS B O 1
ATOM 755 N N . ILE B 1 6 ? 2.295 -4.426 17.094 1 91.94 6 ILE B N 1
ATOM 756 C CA . ILE B 1 6 ? 3.508 -5.211 16.875 1 91.94 6 ILE B CA 1
ATOM 757 C C . ILE B 1 6 ? 3.143 -6.672 16.641 1 91.94 6 ILE B C 1
ATOM 759 O O . ILE B 1 6 ? 3.684 -7.309 15.727 1 91.94 6 ILE B O 1
ATOM 763 N N . VAL B 1 7 ? 2.258 -7.188 17.438 1 94.38 7 VAL B N 1
ATOM 764 C CA . VAL B 1 7 ? 1.837 -8.578 17.328 1 94.38 7 VAL B CA 1
ATOM 765 C C . VAL B 1 7 ? 1.154 -8.805 15.977 1 94.38 7 VAL B C 1
ATOM 767 O O . VAL B 1 7 ? 1.368 -9.828 15.328 1 94.38 7 VAL B O 1
ATOM 770 N N . ALA B 1 8 ? 0.343 -7.852 15.578 1 91.12 8 ALA B N 1
ATOM 771 C CA . ALA B 1 8 ? -0.372 -7.953 14.305 1 91.12 8 ALA B CA 1
ATOM 772 C C . ALA B 1 8 ? 0.6 -8.008 13.133 1 91.12 8 ALA B C 1
ATOM 774 O O . ALA B 1 8 ? 0.46 -8.852 12.242 1 91.12 8 ALA B O 1
ATOM 775 N N . VAL B 1 9 ? 1.592 -7.156 13.211 1 89.94 9 VAL B N 1
ATOM 776 C CA . VAL B 1 9 ? 2.568 -7.09 12.125 1 89.94 9 VAL B CA 1
ATOM 777 C C . VAL B 1 9 ? 3.387 -8.383 12.094 1 89.94 9 VAL B C 1
ATOM 779 O O . VAL B 1 9 ? 3.641 -8.93 11.016 1 89.94 9 VAL B O 1
ATOM 782 N N . LEU B 1 10 ? 3.771 -8.859 13.266 1 94.69 10 LEU B N 1
ATOM 783 C CA . LEU B 1 10 ? 4.539 -10.102 13.359 1 94.69 10 LEU B CA 1
ATOM 784 C C . LEU B 1 10 ? 3.729 -11.281 12.836 1 94.69 10 LEU B C 1
ATOM 786 O O . LEU B 1 10 ? 4.258 -12.133 12.125 1 94.69 10 LEU B O 1
ATOM 790 N N . ALA B 1 11 ? 2.484 -11.344 13.25 1 95.38 11 ALA B N 1
ATOM 791 C CA . ALA B 1 11 ? 1.603 -12.414 12.789 1 95.38 11 ALA B CA 1
ATOM 792 C C . ALA B 1 11 ? 1.466 -12.391 11.266 1 95.38 11 ALA B C 1
ATOM 794 O O . ALA B 1 11 ? 1.506 -13.445 10.625 1 95.38 11 ALA B O 1
ATOM 795 N N . LEU B 1 12 ? 1.322 -11.219 10.688 1 92.88 12 LEU B N 1
ATOM 796 C CA . LEU B 1 12 ? 1.207 -11.078 9.242 1 92.88 12 LEU B CA 1
ATOM 797 C C . LEU B 1 12 ? 2.447 -11.625 8.539 1 92.88 12 LEU B C 1
ATOM 799 O O . LEU B 1 12 ? 2.336 -12.336 7.539 1 92.88 12 LEU B O 1
ATOM 803 N N . PHE B 1 13 ? 3.607 -11.375 9.133 1 94 13 PHE B N 1
ATOM 804 C CA . PHE B 1 13 ? 4.859 -11.836 8.555 1 94 13 PHE B CA 1
ATOM 805 C C . PHE B 1 13 ? 4.969 -13.359 8.641 1 94 13 PHE B C 1
ATOM 807 O O . PHE B 1 13 ? 5.371 -14.016 7.676 1 94 13 PHE B O 1
ATOM 814 N N . LEU B 1 14 ? 4.594 -13.922 9.742 1 96.5 14 LEU B N 1
ATOM 815 C CA . LEU B 1 14 ? 4.68 -15.367 9.953 1 96.5 14 LEU B CA 1
ATOM 816 C C . LEU B 1 14 ? 3.719 -16.109 9.023 1 96.5 14 LEU B C 1
ATOM 818 O O . LEU B 1 14 ? 4.059 -17.156 8.484 1 96.5 14 LEU B O 1
ATOM 822 N N . ILE B 1 15 ? 2.549 -15.594 8.891 1 96.19 15 ILE B N 1
ATOM 823 C CA . ILE B 1 15 ? 1.563 -16.188 7.996 1 96.19 15 ILE B CA 1
ATOM 824 C C . ILE B 1 15 ? 2.094 -16.188 6.562 1 96.19 15 ILE B C 1
ATOM 826 O O . ILE B 1 15 ? 1.987 -17.188 5.848 1 96.19 15 ILE B O 1
ATOM 830 N N . ALA B 1 16 ? 2.697 -15.055 6.191 1 95.38 16 ALA B N 1
ATOM 831 C CA . ALA B 1 16 ? 3.264 -14.945 4.848 1 95.38 16 ALA B CA 1
ATOM 832 C C . ALA B 1 16 ? 4.367 -15.977 4.633 1 95.38 16 ALA B C 1
ATOM 834 O O . ALA B 1 16 ? 4.434 -16.609 3.574 1 95.38 16 ALA B O 1
ATOM 835 N N . LEU B 1 17 ? 5.219 -16.156 5.605 1 97.12 17 LEU B N 1
ATOM 836 C CA . LEU B 1 17 ? 6.297 -17.141 5.516 1 97.12 17 LEU B CA 1
ATOM 837 C C . LEU B 1 17 ? 5.742 -18.547 5.426 1 97.12 17 LEU B C 1
ATOM 839 O O . LEU B 1 17 ? 6.246 -19.375 4.656 1 97.12 17 LEU B O 1
ATOM 843 N N . ALA B 1 18 ? 4.758 -18.781 6.211 1 97.44 18 ALA B N 1
ATOM 844 C CA . ALA B 1 18 ? 4.133 -20.109 6.215 1 97.44 18 ALA B CA 1
ATOM 845 C C . ALA B 1 18 ? 3.467 -20.391 4.871 1 97.44 18 ALA B C 1
ATOM 847 O O . ALA B 1 18 ? 3.635 -21.484 4.312 1 97.44 18 ALA B O 1
ATOM 848 N N . LEU B 1 19 ? 2.74 -19.469 4.379 1 97.69 19 LEU B N 1
ATOM 849 C CA . LEU B 1 19 ? 2.117 -19.625 3.07 1 97.69 19 LEU B CA 1
ATOM 850 C C . LEU B 1 19 ? 3.166 -19.906 2 1 97.69 19 LEU B C 1
ATOM 852 O O . LEU B 1 19 ? 2.951 -20.75 1.124 1 97.69 19 LEU B O 1
ATOM 856 N N . GLY B 1 20 ? 4.25 -19.125 2.086 1 97.69 20 GLY B N 1
ATOM 857 C CA . GLY B 1 20 ? 5.328 -19.328 1.136 1 97.69 20 GLY B CA 1
ATOM 858 C C . GLY B 1 20 ? 5.898 -20.734 1.188 1 97.69 20 GLY B C 1
ATOM 859 O O . GLY B 1 20 ? 6.156 -21.344 0.148 1 97.69 20 GLY B O 1
ATOM 860 N N . SER B 1 21 ? 6.109 -21.266 2.311 1 97.44 21 SER B N 1
ATOM 861 C CA . SER B 1 21 ? 6.723 -22.594 2.492 1 97.44 21 SER B CA 1
ATOM 862 C C . SER B 1 21 ? 5.809 -23.703 1.978 1 97.44 21 SER B C 1
ATOM 864 O O . SER B 1 21 ? 6.281 -24.781 1.622 1 97.44 21 SER B O 1
ATOM 866 N N . GLN B 1 22 ? 4.512 -23.469 1.996 1 97.06 22 GLN B N 1
ATOM 867 C CA . GLN B 1 22 ? 3.547 -24.484 1.59 1 97.06 22 GLN B CA 1
ATOM 868 C C . GLN B 1 22 ? 3.301 -24.438 0.084 1 97.06 22 GLN B C 1
ATOM 870 O O . GLN B 1 22 ? 2.549 -25.25 -0.453 1 97.06 22 GLN B O 1
ATOM 875 N N . ASN B 1 23 ? 3.93 -23.484 -0.636 1 98.31 23 ASN B N 1
ATOM 876 C CA . ASN B 1 23 ? 3.693 -23.281 -2.062 1 98.31 23 ASN B CA 1
ATOM 877 C C . ASN B 1 23 ? 5.004 -23.156 -2.834 1 98.31 23 ASN B C 1
ATOM 879 O O . ASN B 1 23 ? 5.27 -22.125 -3.451 1 98.31 23 ASN B O 1
ATOM 883 N N . GLN B 1 24 ? 5.73 -24.219 -2.943 1 97.56 24 GLN B N 1
ATOM 884 C CA . GLN B 1 24 ? 7.066 -24.234 -3.529 1 97.56 24 GLN B CA 1
ATOM 885 C C . GLN B 1 24 ? 7.051 -24.875 -4.918 1 97.56 24 GLN B C 1
ATOM 887 O O . GLN B 1 24 ? 8.102 -25.078 -5.527 1 97.56 24 GLN B O 1
ATOM 892 N N . SER B 1 25 ? 5.855 -25.172 -5.441 1 97.5 25 SER B N 1
ATOM 893 C CA . SER B 1 25 ? 5.77 -25.703 -6.789 1 97.5 25 SER B CA 1
ATOM 894 C C . SER B 1 25 ? 6.199 -24.672 -7.828 1 97.5 25 SER B C 1
ATOM 896 O O . SER B 1 25 ? 5.965 -23.484 -7.66 1 97.5 25 SER B O 1
ATOM 898 N N . VAL B 1 26 ? 6.738 -25.203 -8.93 1 98.44 26 VAL B N 1
ATOM 899 C CA . VAL B 1 26 ? 7.215 -24.328 -10 1 98.44 26 VAL B CA 1
ATOM 900 C C . VAL B 1 26 ? 6.078 -24.047 -10.984 1 98.44 26 VAL B C 1
ATOM 902 O O . VAL B 1 26 ? 5.371 -24.969 -11.398 1 98.44 26 VAL B O 1
ATOM 905 N N . VAL B 1 27 ? 5.891 -22.766 -11.336 1 98.38 27 VAL B N 1
ATOM 906 C CA . VAL B 1 27 ? 4.859 -22.359 -12.289 1 98.38 27 VAL B CA 1
ATOM 907 C C . VAL B 1 27 ? 5.477 -21.516 -13.391 1 98.38 27 VAL B C 1
ATOM 909 O O . VAL B 1 27 ? 6.527 -20.891 -13.195 1 98.38 27 VAL B O 1
ATOM 912 N N . VAL B 1 28 ? 4.844 -21.609 -14.5 1 98.25 28 VAL B N 1
ATOM 913 C CA . VAL B 1 28 ? 5.246 -20.781 -15.625 1 98.25 28 VAL B CA 1
ATOM 914 C C . VAL B 1 28 ? 4.461 -19.469 -15.609 1 98.25 28 VAL B C 1
ATOM 916 O O . VAL B 1 28 ? 3.229 -19.484 -15.562 1 98.25 28 VAL B O 1
ATOM 919 N N . PHE B 1 29 ? 5.184 -18.406 -15.648 1 98.69 29 PHE B N 1
ATOM 920 C CA . PHE B 1 29 ? 4.578 -17.078 -15.625 1 98.69 29 PHE B CA 1
ATOM 921 C C . PHE B 1 29 ? 4.969 -16.281 -16.859 1 98.69 29 PHE B C 1
ATOM 923 O O . PHE B 1 29 ? 6.152 -16.125 -17.156 1 98.69 29 PHE B O 1
ATOM 930 N N . ASN B 1 30 ? 3.957 -15.805 -17.578 1 98.38 30 ASN B N 1
ATOM 931 C CA . ASN B 1 30 ? 4.145 -14.914 -18.719 1 98.38 30 ASN B CA 1
ATOM 932 C C . ASN B 1 30 ? 4.09 -13.445 -18.297 1 98.38 30 ASN B C 1
ATOM 934 O O . ASN B 1 30 ? 3.033 -12.945 -17.906 1 98.38 30 ASN B O 1
ATOM 938 N N . TYR B 1 31 ? 5.25 -12.75 -18.469 1 97.19 31 TYR B N 1
ATOM 939 C CA . TYR B 1 31 ? 5.301 -11.367 -18.016 1 97.19 31 TYR B CA 1
ATOM 940 C C . TYR B 1 31 ? 5.277 -10.406 -19.203 1 97.19 31 TYR B C 1
ATOM 942 O O . TYR B 1 31 ? 5.941 -9.367 -19.188 1 97.19 31 TYR B O 1
ATOM 950 N N . LEU B 1 32 ? 4.605 -10.758 -20.359 1 93.5 32 LEU B N 1
ATOM 951 C CA . LEU B 1 32 ? 4.246 -9.992 -21.547 1 93.5 32 LEU B CA 1
ATOM 952 C C . LEU B 1 32 ? 5.355 -10.047 -22.594 1 93.5 32 LEU B C 1
ATOM 954 O O . LEU B 1 32 ? 5.105 -10.359 -23.766 1 93.5 32 LEU B O 1
ATOM 958 N N . LEU B 1 33 ? 6.605 -9.914 -22.141 1 94 33 LEU B N 1
ATOM 959 C CA . LEU B 1 33 ? 7.695 -9.93 -23.109 1 94 33 LEU B CA 1
ATOM 960 C C . LEU B 1 33 ? 8.32 -11.32 -23.203 1 94 33 LEU B C 1
ATOM 962 O O . LEU B 1 33 ? 8.93 -11.672 -24.203 1 94 33 LEU B O 1
ATOM 966 N N . ALA B 1 34 ? 8.141 -11.945 -22.188 1 95.56 34 ALA B N 1
ATOM 967 C CA . ALA B 1 34 ? 8.711 -13.289 -22.094 1 95.56 34 ALA B CA 1
ATOM 968 C C . ALA B 1 34 ? 8.055 -14.07 -20.953 1 95.56 34 ALA B C 1
ATOM 970 O O . ALA B 1 34 ? 7.113 -13.586 -20.312 1 95.56 34 ALA B O 1
ATOM 971 N N . GLN B 1 35 ? 8.461 -15.43 -20.906 1 96.06 35 GLN B N 1
ATOM 972 C CA . GLN B 1 35 ? 7.973 -16.25 -19.797 1 96.06 35 GLN B CA 1
ATOM 973 C C . GLN B 1 35 ? 9.125 -16.766 -18.953 1 96.06 35 GLN B C 1
ATOM 975 O O . GLN B 1 35 ? 10.273 -16.812 -19.406 1 96.06 35 GLN B O 1
ATOM 980 N N . GLY B 1 36 ? 8.812 -17.078 -17.703 1 97.69 36 GLY B N 1
ATOM 981 C CA . GLY B 1 36 ? 9.773 -17.656 -16.781 1 97.69 36 GLY B CA 1
ATOM 982 C C . GLY B 1 36 ? 9.164 -18.656 -15.82 1 97.69 36 GLY B C 1
ATOM 983 O O . GLY B 1 36 ? 7.941 -18.781 -15.727 1 97.69 36 GLY B O 1
ATOM 984 N N . GLU B 1 37 ? 10.117 -19.422 -15.219 1 98.19 37 GLU B N 1
ATOM 985 C CA . GLU B 1 37 ? 9.719 -20.391 -14.203 1 98.19 37 GLU B CA 1
ATOM 986 C C . GLU B 1 37 ? 10.039 -19.875 -12.797 1 98.19 37 GLU B C 1
ATOM 988 O O . GLU B 1 37 ? 11.172 -19.484 -12.516 1 98.19 37 GLU B O 1
ATOM 993 N N . PHE B 1 38 ? 9.055 -19.984 -12.008 1 98.5 38 PHE B N 1
ATOM 994 C CA . PHE B 1 38 ? 9.195 -19.484 -10.641 1 98.5 38 PHE B CA 1
ATOM 995 C C . PHE B 1 38 ? 8.539 -20.438 -9.648 1 98.5 38 PHE B C 1
ATOM 997 O O . PHE B 1 38 ? 7.543 -21.094 -9.969 1 98.5 38 PHE B O 1
ATOM 1004 N N . HIS B 1 39 ? 9.195 -20.453 -8.508 1 98.44 39 HIS B N 1
ATOM 1005 C CA . HIS B 1 39 ? 8.406 -21.031 -7.418 1 98.44 39 HIS B CA 1
ATOM 1006 C C . HIS B 1 39 ? 7.172 -20.172 -7.133 1 98.44 39 HIS B C 1
ATOM 1008 O O . HIS B 1 39 ? 7.258 -18.938 -7.09 1 98.44 39 HIS B O 1
ATOM 1014 N N . LEU B 1 40 ? 6.016 -20.812 -6.941 1 98.75 40 LEU B N 1
ATOM 1015 C CA . LEU B 1 40 ? 4.766 -20.109 -6.691 1 98.75 40 LEU B CA 1
ATOM 1016 C C . LEU B 1 40 ? 4.914 -19.156 -5.508 1 98.75 40 LEU B C 1
ATOM 1018 O O . LEU B 1 40 ? 4.438 -18.016 -5.555 1 98.75 40 LEU B O 1
ATOM 1022 N N . SER B 1 41 ? 5.539 -19.594 -4.531 1 98.5 41 SER B N 1
ATOM 1023 C CA . SER B 1 41 ? 5.77 -18.797 -3.33 1 98.5 41 SER B CA 1
ATOM 1024 C C . SER B 1 41 ? 6.488 -17.484 -3.664 1 98.5 41 SER B C 1
ATOM 1026 O O . SER B 1 41 ? 6.09 -16.422 -3.205 1 98.5 41 SER B O 1
ATOM 1028 N N . THR B 1 42 ? 7.543 -17.562 -4.438 1 97.88 42 THR B N 1
ATOM 1029 C CA . THR B 1 42 ? 8.328 -16.375 -4.797 1 97.88 42 THR B CA 1
ATOM 1030 C C . THR B 1 42 ? 7.52 -15.438 -5.68 1 97.88 42 THR B C 1
ATOM 1032 O O . THR B 1 42 ? 7.59 -14.219 -5.516 1 97.88 42 THR B O 1
ATOM 1035 N N . LEU B 1 43 ? 6.785 -15.977 -6.527 1 98.5 43 LEU B N 1
ATOM 1036 C CA . LEU B 1 43 ? 5.965 -15.172 -7.43 1 98.5 43 LEU B CA 1
ATOM 1037 C C . LEU B 1 43 ? 4.883 -14.43 -6.656 1 98.5 43 LEU B C 1
ATOM 1039 O O . LEU B 1 43 ? 4.707 -13.219 -6.832 1 98.5 43 LEU B O 1
ATOM 1043 N N . LEU B 1 44 ? 4.184 -15.094 -5.809 1 98.5 44 LEU B N 1
ATOM 1044 C CA . LEU B 1 44 ? 3.15 -14.477 -4.984 1 98.5 44 LEU B CA 1
ATOM 1045 C C . LEU B 1 44 ? 3.75 -13.414 -4.062 1 98.5 44 LEU B C 1
ATOM 1047 O O . LEU B 1 44 ? 3.178 -12.336 -3.893 1 98.5 44 LEU B O 1
ATOM 1051 N N . GLY B 1 45 ? 4.848 -13.734 -3.49 1 98.06 45 GLY B N 1
ATOM 1052 C CA . GLY B 1 45 ? 5.523 -12.789 -2.621 1 98.06 45 GLY B CA 1
ATOM 1053 C C . GLY B 1 45 ? 5.941 -11.516 -3.338 1 98.06 45 GLY B C 1
ATOM 1054 O O . GLY B 1 45 ? 5.746 -10.414 -2.82 1 98.06 45 GLY B O 1
ATOM 1055 N N . THR B 1 46 ? 6.516 -11.664 -4.469 1 97.69 46 THR B N 1
ATOM 1056 C CA . THR B 1 46 ? 6.957 -10.531 -5.27 1 97.69 46 THR B CA 1
ATOM 1057 C C . THR B 1 46 ? 5.773 -9.641 -5.645 1 97.69 46 THR B C 1
ATOM 1059 O O . THR B 1 46 ? 5.84 -8.414 -5.516 1 97.69 46 THR B O 1
ATOM 1062 N N . VAL B 1 47 ? 4.738 -10.25 -6.066 1 97.56 47 VAL B N 1
ATOM 1063 C CA . VAL B 1 47 ? 3.551 -9.508 -6.461 1 97.56 47 VAL B CA 1
ATOM 1064 C C . VAL B 1 47 ? 2.973 -8.781 -5.246 1 97.56 47 VAL B C 1
ATOM 1066 O O . VAL B 1 47 ? 2.521 -7.637 -5.355 1 97.56 47 VAL B O 1
ATOM 1069 N N . PHE B 1 48 ? 3 -9.477 -4.062 1 97.81 48 PHE B N 1
ATOM 1070 C CA . PHE B 1 48 ? 2.547 -8.844 -2.83 1 97.81 48 PHE B CA 1
ATOM 1071 C C . PHE B 1 48 ? 3.375 -7.605 -2.521 1 97.81 48 PHE B C 1
ATOM 1073 O O . PHE B 1 48 ? 2.822 -6.547 -2.207 1 97.81 48 PHE B O 1
ATOM 1080 N N . ILE B 1 49 ? 4.645 -7.664 -2.682 1 96.88 49 ILE B N 1
ATOM 1081 C CA . ILE B 1 49 ? 5.566 -6.57 -2.383 1 96.88 49 ILE B CA 1
ATOM 1082 C C . ILE B 1 49 ? 5.336 -5.422 -3.363 1 96.88 49 ILE B C 1
ATOM 1084 O O . ILE B 1 49 ? 5.355 -4.25 -2.971 1 96.88 49 ILE B O 1
ATOM 1088 N N . VAL B 1 50 ? 5.137 -5.719 -4.617 1 96.81 50 VAL B N 1
ATOM 1089 C CA . VAL B 1 50 ? 4.891 -4.703 -5.641 1 96.81 50 VAL B CA 1
ATOM 1090 C C . VAL B 1 50 ? 3.604 -3.949 -5.316 1 96.81 50 VAL B C 1
ATOM 1092 O O . VAL B 1 50 ? 3.572 -2.719 -5.359 1 96.81 50 VAL B O 1
ATOM 1095 N N . GLY B 1 51 ? 2.557 -4.684 -5.004 1 96.38 51 GLY B N 1
ATOM 1096 C CA . GLY B 1 51 ? 1.314 -4.047 -4.598 1 96.38 51 GLY B CA 1
ATOM 1097 C C . GLY B 1 51 ? 1.471 -3.158 -3.377 1 96.38 51 GLY B C 1
ATOM 1098 O O . GLY B 1 51 ? 0.993 -2.021 -3.363 1 96.38 51 GLY B O 1
ATOM 1099 N N . PHE B 1 52 ? 2.184 -3.691 -2.365 1 96.69 52 PHE B N 1
ATOM 1100 C CA . PHE B 1 52 ? 2.443 -2.945 -1.141 1 96.69 52 PHE B CA 1
ATOM 1101 C C . PHE B 1 52 ? 3.238 -1.679 -1.438 1 96.69 52 PHE B C 1
ATOM 1103 O O . PHE B 1 52 ? 2.889 -0.596 -0.963 1 96.69 52 PHE B O 1
ATOM 1110 N N . ALA B 1 53 ? 4.254 -1.767 -2.262 1 96.31 53 ALA B N 1
ATOM 1111 C CA . ALA B 1 53 ? 5.109 -0.64 -2.623 1 96.31 53 ALA B CA 1
ATOM 1112 C C . ALA B 1 53 ? 4.324 0.425 -3.381 1 96.31 53 ALA B C 1
ATOM 1114 O O . ALA B 1 53 ? 4.469 1.62 -3.113 1 96.31 53 ALA B O 1
ATOM 1115 N N . CYS B 1 54 ? 3.461 -0.002 -4.332 1 94.5 54 CYS B N 1
ATOM 1116 C CA . CYS B 1 54 ? 2.633 0.917 -5.102 1 94.5 54 CYS B CA 1
ATOM 1117 C C . CYS B 1 54 ? 1.765 1.77 -4.184 1 94.5 54 CYS B C 1
ATOM 1119 O O . CYS B 1 54 ? 1.744 2.996 -4.309 1 94.5 54 CYS B O 1
ATOM 1121 N N . ALA B 1 55 ? 1.111 1.175 -3.223 1 94.75 55 ALA B N 1
ATOM 1122 C CA . ALA B 1 55 ? 0.243 1.885 -2.287 1 94.75 55 ALA B CA 1
ATOM 1123 C C . ALA B 1 55 ? 1.054 2.789 -1.363 1 94.75 55 ALA B C 1
ATOM 1125 O O . ALA B 1 55 ? 0.652 3.92 -1.081 1 94.75 55 ALA B O 1
ATOM 1126 N N . ALA B 1 56 ? 2.215 2.283 -0.949 1 94.44 56 ALA B N 1
ATOM 1127 C CA . ALA B 1 56 ? 3.082 3.043 -0.053 1 94.44 56 ALA B CA 1
ATOM 1128 C C . ALA B 1 56 ? 3.574 4.324 -0.722 1 94.44 56 ALA B C 1
ATOM 1130 O O . ALA B 1 56 ? 3.607 5.387 -0.096 1 94.44 56 ALA B O 1
ATOM 1131 N N . ILE B 1 57 ? 3.91 4.203 -1.896 1 93.94 57 ILE B N 1
ATOM 1132 C CA . ILE B 1 57 ? 4.398 5.359 -2.645 1 93.94 57 ILE B CA 1
ATOM 1133 C C . ILE B 1 57 ? 3.275 6.383 -2.799 1 93.94 57 ILE B C 1
ATOM 1135 O O . ILE B 1 57 ? 3.479 7.574 -2.561 1 93.94 57 ILE B O 1
ATOM 1139 N N . LEU B 1 58 ? 2.088 5.863 -3.184 1 91.69 58 LEU B N 1
ATOM 1140 C CA . LEU B 1 58 ? 0.95 6.75 -3.406 1 91.69 58 LEU B CA 1
ATOM 1141 C C . LEU B 1 58 ? 0.511 7.41 -2.104 1 91.69 58 LEU B C 1
ATOM 1143 O O . LEU B 1 58 ? 0.443 8.641 -2.018 1 91.69 58 LEU B O 1
ATOM 1147 N N . PHE B 1 59 ? 0.308 6.641 -1.063 1 92.81 59 PHE B N 1
ATOM 1148 C CA . PHE B 1 59 ? -0.235 7.176 0.18 1 92.81 59 PHE B CA 1
ATOM 1149 C C . PHE B 1 59 ? 0.877 7.73 1.062 1 92.81 59 PHE B C 1
ATOM 1151 O O . PHE B 1 59 ? 0.666 8.688 1.806 1 92.81 59 PHE B O 1
ATOM 1158 N N . GLY B 1 60 ? 1.969 7.074 1.042 1 92.75 60 GLY B N 1
ATOM 1159 C CA . GLY B 1 60 ? 3.109 7.559 1.803 1 92.75 60 GLY B CA 1
ATOM 1160 C C . GLY B 1 60 ? 3.59 8.922 1.354 1 92.75 60 GLY B C 1
ATOM 1161 O O . GLY B 1 60 ? 3.896 9.781 2.182 1 92.75 60 GLY B O 1
ATOM 1162 N N . GLY B 1 61 ? 3.6 9.148 0.139 1 93.94 61 GLY B N 1
ATOM 1163 C CA . GLY B 1 61 ? 3.963 10.445 -0.394 1 93.94 61 GLY B CA 1
ATOM 1164 C C . GLY B 1 61 ? 3.039 11.562 0.067 1 93.94 61 GLY B C 1
ATOM 1165 O O . GLY B 1 61 ? 3.5 12.625 0.479 1 93.94 61 GLY B O 1
ATOM 1166 N N . MET B 1 62 ? 1.758 11.266 0.078 1 93 62 MET B N 1
ATOM 1167 C CA . MET B 1 62 ? 0.773 12.242 0.539 1 93 62 MET B CA 1
ATOM 1168 C C . MET B 1 62 ? 0.93 12.508 2.031 1 93 62 MET B C 1
ATOM 1170 O O . MET B 1 62 ? 0.808 13.656 2.479 1 93 62 MET B O 1
ATOM 1174 N N . HIS B 1 63 ? 1.19 11.469 2.688 1 94.31 63 HIS B N 1
ATOM 1175 C CA . HIS B 1 63 ? 1.391 11.594 4.125 1 94.31 63 HIS B CA 1
ATOM 1176 C C . HIS B 1 63 ? 2.607 12.461 4.441 1 94.31 63 HIS B C 1
ATOM 1178 O O . HIS B 1 63 ? 2.566 13.289 5.355 1 94.31 63 HIS B O 1
ATOM 1184 N N . PHE B 1 64 ? 3.668 12.18 3.682 1 95.06 64 PHE B N 1
ATOM 1185 C CA . PHE B 1 64 ? 4.887 12.953 3.875 1 95.06 64 PHE B CA 1
ATOM 1186 C C . PHE B 1 64 ? 4.621 14.438 3.652 1 95.06 64 PHE B C 1
ATOM 1188 O O . PHE B 1 64 ? 5.07 15.281 4.434 1 95.06 64 PHE B O 1
ATOM 1195 N N . LYS B 1 65 ? 3.881 14.766 2.691 1 95.81 65 LYS B N 1
ATOM 1196 C CA . LYS B 1 65 ? 3.518 16.156 2.408 1 95.81 65 LYS B CA 1
ATOM 1197 C C . LYS B 1 65 ? 2.686 16.75 3.543 1 95.81 65 LYS B C 1
ATOM 1199 O O . LYS B 1 65 ? 2.896 17.891 3.941 1 95.81 65 LYS B O 1
ATOM 1204 N N . SER B 1 66 ? 1.815 15.969 4.023 1 96.62 66 SER B N 1
ATOM 1205 C CA . SER B 1 66 ? 0.962 16.406 5.125 1 96.62 66 SER B CA 1
ATOM 1206 C C . SER B 1 66 ? 1.782 16.703 6.375 1 96.62 66 SER B C 1
ATOM 1208 O O . SER B 1 66 ? 1.522 17.672 7.078 1 96.62 66 SER B O 1
ATOM 1210 N N . GLN B 1 67 ? 2.771 15.906 6.547 1 96.56 67 GLN B N 1
ATOM 1211 C CA . GLN B 1 67 ? 3.631 16.109 7.711 1 96.56 67 GLN B CA 1
ATOM 1212 C C . GLN B 1 67 ? 4.414 17.422 7.59 1 96.56 67 GLN B C 1
ATOM 1214 O O . GLN B 1 67 ? 4.57 18.156 8.57 1 96.56 67 GLN B O 1
ATOM 1219 N N . LEU B 1 68 ? 4.797 17.734 6.426 1 97.94 68 LEU B N 1
ATOM 1220 C CA . LEU B 1 68 ? 5.48 19.016 6.195 1 97.94 68 LEU B CA 1
ATOM 1221 C C . LEU B 1 68 ? 4.543 20.188 6.434 1 97.94 68 LEU B C 1
ATOM 1223 O O . LEU B 1 68 ? 4.945 21.203 7.008 1 97.94 68 LEU B O 1
ATOM 1227 N N . ARG B 1 69 ? 3.387 20 6.004 1 98.12 69 ARG B N 1
ATOM 1228 C CA . ARG B 1 69 ? 2.385 21.047 6.195 1 98.12 69 ARG B CA 1
ATOM 1229 C C . ARG B 1 69 ? 2.084 21.25 7.68 1 98.12 69 ARG B C 1
ATOM 1231 O O . ARG B 1 69 ? 1.96 22.391 8.141 1 98.12 69 ARG B O 1
ATOM 1238 N N . ILE B 1 70 ? 2 20.203 8.352 1 98.25 70 ILE B N 1
ATOM 1239 C CA . ILE B 1 70 ? 1.736 20.266 9.789 1 98.25 70 ILE B CA 1
ATOM 1240 C C . ILE B 1 70 ? 2.871 21 10.492 1 98.25 70 ILE B C 1
ATOM 1242 O O . ILE B 1 70 ? 2.625 21.875 11.328 1 98.25 70 ILE B O 1
ATOM 1246 N N . ARG B 1 71 ? 4.008 20.641 10.086 1 98.12 71 ARG B N 1
ATOM 1247 C CA . ARG B 1 71 ? 5.172 21.312 10.672 1 98.12 71 ARG B 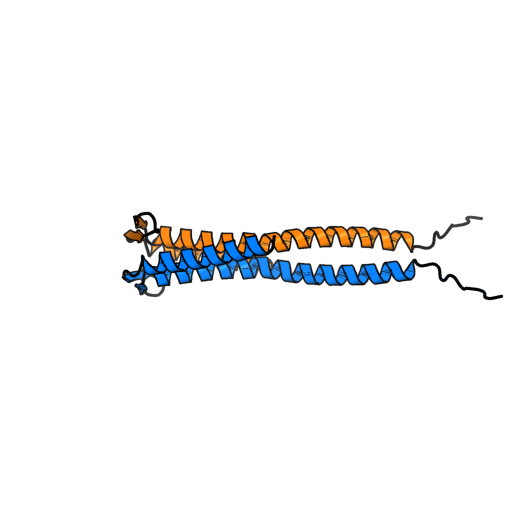CA 1
ATOM 1248 C C . ARG B 1 71 ? 5.148 22.812 10.391 1 98.12 71 ARG B C 1
ATOM 1250 O O . ARG B 1 71 ? 5.418 23.609 11.289 1 98.12 71 ARG B O 1
ATOM 1257 N N . LYS B 1 72 ? 4.816 23.156 9.234 1 98.38 72 LYS B N 1
ATOM 1258 C CA . LYS B 1 72 ? 4.746 24.562 8.852 1 98.38 72 LYS B CA 1
ATOM 1259 C C . LYS B 1 72 ? 3.662 25.281 9.641 1 98.38 72 LYS B C 1
ATOM 1261 O O . LYS B 1 72 ? 3.898 26.375 10.172 1 98.38 72 LYS B O 1
ATOM 1266 N N . LEU B 1 73 ? 2.584 24.656 9.758 1 97.69 73 LEU B N 1
ATOM 1267 C CA . LEU B 1 73 ? 1.458 25.266 10.453 1 97.69 73 LEU B CA 1
ATOM 1268 C C . LEU B 1 73 ? 1.753 25.406 11.945 1 97.69 73 LEU B C 1
ATOM 1270 O O . LEU B 1 73 ? 1.385 26.406 12.562 1 97.69 73 LEU B O 1
ATOM 1274 N N . THR B 1 74 ? 2.385 24.453 12.43 1 97.12 74 THR B N 1
ATOM 1275 C CA . THR B 1 74 ? 2.742 24.484 13.844 1 97.12 74 THR B CA 1
ATOM 1276 C C . THR B 1 74 ? 3.725 25.609 14.125 1 97.12 74 THR B C 1
ATOM 1278 O O . THR B 1 74 ? 3.594 26.328 15.125 1 97.12 74 THR B O 1
ATOM 1281 N N . LYS B 1 75 ? 4.594 25.766 13.242 1 97.38 75 LYS B N 1
ATOM 1282 C CA . LYS B 1 75 ? 5.543 26.859 13.375 1 97.38 75 LYS B CA 1
ATOM 1283 C C . LYS B 1 75 ? 4.836 28.203 13.281 1 97.38 75 LYS B C 1
ATOM 1285 O O . LYS B 1 75 ? 5.102 29.109 14.078 1 97.38 75 LYS B O 1
ATOM 1290 N N . GLN B 1 76 ? 3.998 28.297 12.336 1 95.81 76 GLN B N 1
ATOM 1291 C CA . GLN B 1 76 ? 3.236 29.531 12.156 1 95.81 76 GLN B CA 1
ATOM 1292 C C . GLN B 1 76 ? 2.385 29.844 13.383 1 95.81 76 GLN B C 1
ATOM 1294 O O . GLN B 1 76 ? 2.268 31 13.789 1 95.81 76 GLN B O 1
ATOM 1299 N N . LEU B 1 77 ? 1.845 28.891 13.898 1 95.25 77 LEU B N 1
ATOM 1300 C CA . LEU B 1 77 ? 0.992 29.031 15.07 1 95.25 77 LEU B CA 1
ATOM 1301 C C . LEU B 1 77 ? 1.806 29.484 16.281 1 95.25 77 LEU B C 1
ATOM 1303 O O . LEU B 1 77 ? 1.359 30.344 17.062 1 95.25 77 LEU B O 1
ATOM 1307 N N . LYS B 1 78 ? 2.906 28.828 16.391 1 94.25 78 LYS B N 1
ATOM 1308 C CA . LYS B 1 78 ? 3.793 29.219 17.484 1 94.25 78 LYS B CA 1
ATOM 1309 C C . LYS B 1 78 ? 4.188 30.688 17.375 1 94.25 78 LYS B C 1
ATOM 1311 O O . LYS B 1 78 ? 4.18 31.422 18.359 1 94.25 78 LYS B O 1
ATOM 1316 N N . LEU B 1 79 ? 4.469 31.203 16.203 1 93.06 79 LEU B N 1
ATOM 1317 C CA . LEU B 1 79 ? 4.844 32.594 15.953 1 93.06 79 LEU B CA 1
ATOM 1318 C C . LEU B 1 79 ? 3.668 33.531 16.219 1 93.06 79 LEU B C 1
ATOM 1320 O O . LEU B 1 79 ? 3.842 34.594 16.781 1 93.06 79 LEU B O 1
ATOM 1324 N N . ALA B 1 80 ? 2.502 33.094 15.906 1 89.19 80 ALA B N 1
ATOM 1325 C CA . ALA B 1 80 ? 1.298 33.906 16.078 1 89.19 80 ALA B CA 1
ATOM 1326 C C . ALA B 1 80 ? 0.952 34.062 17.562 1 89.19 80 ALA B C 1
ATOM 1328 O O . ALA B 1 80 ? 0.495 35.125 18 1 89.19 80 ALA B O 1
ATOM 1329 N N . ASN B 1 81 ? 1.189 33.094 18.281 1 86.44 81 ASN B N 1
ATOM 1330 C CA . ASN B 1 81 ? 0.882 33.094 19.703 1 86.44 81 ASN B CA 1
ATOM 1331 C C . ASN B 1 81 ? 1.92 33.906 20.484 1 86.44 81 ASN B C 1
ATOM 1333 O O . ASN B 1 81 ? 1.622 34.438 21.562 1 86.44 81 ASN B O 1
ATOM 1337 N N . GLN B 1 82 ? 3.057 34.062 20.047 1 85.62 82 GLN B N 1
ATOM 1338 C CA . GLN B 1 82 ? 4.094 34.875 20.672 1 85.62 82 GLN B CA 1
ATOM 1339 C C . GLN B 1 82 ? 3.832 36.344 20.453 1 85.62 82 GLN B C 1
ATOM 1341 O O . GLN B 1 82 ? 4.129 37.188 21.312 1 85.62 82 GLN B O 1
ATOM 1346 N N . GLN B 1 83 ? 3.279 36.781 19.391 1 76 83 GLN B N 1
ATOM 1347 C CA . GLN B 1 83 ? 2.984 38.188 19.094 1 76 83 GLN B CA 1
ATOM 1348 C C . GLN B 1 83 ? 1.742 38.656 19.844 1 76 83 GLN B C 1
ATOM 1350 O O . GLN B 1 83 ? 1.61 39.844 20.141 1 76 83 GLN B O 1
ATOM 1355 N 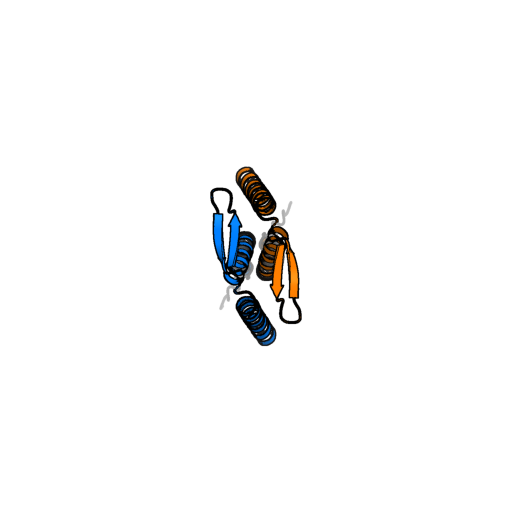N . SER B 1 84 ? 0.778 37.938 20.078 1 65.12 84 SER B N 1
ATOM 1356 C CA . SER B 1 84 ? -0.434 38.344 20.781 1 65.12 84 SER B CA 1
ATOM 1357 C C . SER B 1 84 ? -0.193 38.438 22.297 1 65.12 84 SER B C 1
ATOM 1359 O O . SER B 1 84 ? -1.092 38.781 23.047 1 65.12 84 SER B O 1
ATOM 1361 N N . ALA B 1 85 ? 0.938 38.062 22.859 1 64.62 85 ALA B N 1
ATOM 1362 C CA . ALA B 1 85 ? 1.23 38.219 24.281 1 64.62 85 ALA B CA 1
ATOM 1363 C C . ALA B 1 85 ? 1.528 39.656 24.656 1 64.62 85 ALA B C 1
ATOM 1365 O O . ALA B 1 85 ? 2.32 40.312 23.984 1 64.62 85 ALA B O 1
ATOM 1366 N N . PRO B 1 86 ? 0.636 40.375 25.391 1 57.78 86 PRO B N 1
ATOM 1367 C CA . PRO B 1 86 ? 0.854 41.75 25.844 1 57.78 86 PRO B CA 1
ATOM 1368 C C . PRO B 1 86 ? 2.234 41.969 26.453 1 57.78 86 PRO B C 1
ATOM 1370 O O . PRO B 1 86 ? 2.73 41.094 27.172 1 57.78 86 PRO B O 1
ATOM 1373 N N . GLU B 1 87 ? 3.156 42.625 25.734 1 55.38 87 GLU B N 1
ATOM 1374 C CA . GLU B 1 87 ? 4.359 43.125 26.406 1 55.38 87 GLU B CA 1
ATOM 1375 C C . GLU B 1 87 ? 4.059 43.531 27.844 1 55.38 87 GLU B C 1
ATOM 1377 O O . GLU B 1 87 ? 3.314 44.5 28.062 1 55.38 87 GLU B O 1
ATOM 1382 N N . THR B 1 88 ? 3.709 42.812 28.719 1 53.88 88 THR B N 1
ATOM 1383 C CA . THR B 1 88 ? 3.697 43.281 30.094 1 53.88 88 THR B CA 1
ATOM 1384 C C . THR B 1 88 ? 5.004 44 30.438 1 53.88 88 THR B C 1
ATOM 1386 O O . THR B 1 88 ? 6.055 43.344 30.547 1 53.88 88 THR B O 1
ATOM 1389 N N . LYS B 1 89 ? 5.316 45.125 29.859 1 55.28 89 LYS B N 1
ATOM 1390 C CA . LYS B 1 89 ? 6.301 46.031 30.469 1 55.28 89 LYS B CA 1
ATOM 1391 C C . LYS B 1 89 ? 6.156 46.031 32 1 55.28 89 LYS B C 1
ATOM 1393 O O . LYS B 1 89 ? 5.121 46.469 32.5 1 55.28 89 LYS B O 1
ATOM 1398 N N . VAL B 1 90 ? 6.684 45.188 32.656 1 55.12 90 VAL B N 1
ATOM 1399 C CA . VAL B 1 90 ? 6.969 45.406 34.094 1 55.12 90 VAL B CA 1
ATOM 1400 C C . VAL B 1 90 ? 7.641 46.75 34.281 1 55.12 90 VAL B C 1
ATOM 1402 O O . VAL B 1 90 ? 8.75 47 33.781 1 55.12 90 VAL B O 1
ATOM 1405 N N . HIS B 1 91 ? 6.984 47.875 34.094 1 49.97 91 HIS B N 1
ATOM 1406 C CA . HIS B 1 91 ? 7.457 49.094 34.75 1 49.97 91 HIS B CA 1
ATOM 1407 C C . HIS B 1 91 ? 7.836 48.844 36.219 1 49.97 91 HIS B C 1
ATOM 1409 O O . HIS B 1 91 ? 6.969 48.594 37.031 1 49.97 91 HIS B O 1
ATOM 1415 N N . SER B 1 92 ? 8.68 48.062 36.344 1 50.12 92 SER B N 1
ATOM 1416 C CA . SER B 1 92 ? 9.328 48.219 37.656 1 50.12 92 SER B CA 1
ATOM 1417 C C . SER B 1 92 ? 9.641 49.688 37.938 1 50.12 92 SER B C 1
ATOM 1419 O O . SER B 1 92 ? 10.531 50.281 37.312 1 50.12 92 SER B O 1
ATOM 1421 N N . GLY B 1 93 ? 8.695 50.594 37.875 1 36.12 93 GLY B N 1
ATOM 1422 C CA . GLY B 1 93 ? 8.852 51.656 38.844 1 36.12 93 GLY B CA 1
ATOM 1423 C C . GLY B 1 93 ? 8.742 51.125 40.281 1 36.12 93 GLY B C 1
ATOM 1424 O O . GLY B 1 93 ? 8.125 50.094 40.531 1 36.12 93 GLY B O 1
#

Solvent-accessible surface area (backbone atoms only — not comparable to full-atom values): 9949 Å² total; per-residue (Å²): 114,68,60,61,52,51,52,52,53,51,50,53,50,51,52,52,52,51,36,31,72,59,22,67,55,76,41,78,44,38,73,82,85,50,72,46,79,36,38,44,25,58,51,46,50,49,39,21,50,52,24,22,49,54,28,34,53,60,32,39,50,54,27,54,52,37,51,52,50,39,52,51,41,51,51,51,37,54,55,42,58,61,67,60,51,77,79,73,72,74,71,77,119,116,68,61,62,53,50,52,52,53,52,48,53,51,50,50,50,52,51,36,33,70,59,22,66,54,75,41,79,46,36,74,84,84,49,71,47,80,36,37,44,25,59,52,46,49,51,39,22,49,52,24,23,50,54,27,35,54,60,34,39,50,53,28,53,52,38,52,52,49,38,52,51,42,49,51,52,37,55,56,41,58,61,67,60,52,75,78,72,71,76,70,78,117

Foldseek 3Di:
DVVVVVVVVVVVVVVLVVVLVVQQDWDWDDPPVGIDIGGPSVVVVVVVVVVVVVVCVVVVVVVVVVVVVVVVVVVVVVVVVVVPPPPPPPPPD/DVVVVVVVVVVVVVVLVVVLVVQQDWDWDDPPVGIDIGGPSVVVVVVVVVVVVVVCVVVVVVVVVVVVVVVVVVVVVVVVVVVPPPPPPPPPD

Sequence (186 aa):
MKIIKIVAVLALFLIALALGSQNQSVVVFNYLLAQGEFHLSTLLGTVFIVGFACAAILFGGMHFKSQLRIRKLTKQLKLANQQSAPETKVHSGMKIIKIVAVLALFLIALALGSQNQSVVVFNYLLAQGEFHLSTLLGTVFIVGFACAAILFGGMHFKSQLRIRKLTKQLKLANQQSAPETKVHSG